Protein AF-A0A938WR32-F1 (afdb_monomer_lite)

Radius of gyration: 20.55 Å; chains: 1; bounding box: 62×41×44 Å

Secondary structure (DSSP, 8-state):
--------HHHHHHHHHHHHHHHHHHTTS-TTGGGGS----TTTGGGGS--TTTTT-EEEEE--BSSSS--SSBHHHHHHHHHHTT-SEEEE--SSS-SHHHHHHHHHHSTT--EEEEEE-SGGG-SS--HHHHHHHHHSTT--EEEEEPPSTTBHHHHHHTT-SSPPBPSB-TTSPBPHHHHHHHHHHHHTT-EEE-TT--HHHHHHHHHHHHHHSSS--B---SS--HHHHHHHHHHHH--

Foldseek 3Di:
DDPPPDQDPVNLQLVLLVVQVVVVVVVPDDPVVVVVDPPPPCVVVVVLQEPVVLAAAEAAEDEAPPAPDDGSHHPLSVQVSSVRNHYPAYEYDYQQDWPQVVQVVSCVVPPPHRYAYEEEQFPNQHQERALVVLLCSCVDPPSRHQEYEYHACQEQVNCVVVVHPDGGYYQADPVLAGDPSNVSSLVSCLVSVHAYEDHPDDLSNVLNSVVSCVVRHPDHYDYDDDDDPPVVSVVVNCVVVVD

pLDDT: mean 78.06, std 24.38, range [31.97, 98.56]

Sequence (243 aa):
MTDNGKINRRSFIKTSSIVGGAFFMKSILPGQAMEMLPKIDNAENDKLTGDAILKGVCDIHLHCSPDSRERCIDEYHFMQDAVHAGYRAVMFKSNDFSCHDRAYIIRQALSGAECYGSFCMNRVHGDRVNPFAARKAVETSGGLCRCIWLPTLDASYQYKYEGRKERGIPVLDDNGNVLPEVVKVMEICAEANIILATGHSSPDESITLIRKANVSCGKCIAKCPQKLDIPNLLAKVKETMGR

InterPro domains:
  IPR006311 Twin-arginine translocation pathway, signal sequence [PS51318] (1-33)
  IPR032466 Metal-dependent hydrolase [SSF51556] (55-221)
  IPR046249 Protein of unknown function DUF6282 [PF19799] (56-214)

Organism: NCBI:txid1841864

Structure (mmCIF, N/CA/C/O backbone):
data_AF-A0A938WR32-F1
#
_entry.id   AF-A0A938WR32-F1
#
loop_
_atom_site.group_PDB
_atom_site.id
_atom_site.type_symbol
_atom_site.label_atom_id
_atom_site.label_alt_id
_atom_site.label_comp_id
_atom_site.label_asym_id
_atom_site.label_entity_id
_atom_site.label_seq_id
_atom_site.pdbx_PDB_ins_code
_atom_site.Cartn_x
_atom_site.Cartn_y
_atom_site.Cartn_z
_atom_site.occupancy
_atom_site.B_iso_or_equiv
_atom_site.auth_seq_id
_atom_site.auth_comp_id
_atom_site.auth_asym_id
_atom_site.auth_atom_id
_atom_site.pdbx_PDB_model_num
ATOM 1 N N . MET A 1 1 ? 30.818 -25.889 11.579 1.00 32.03 1 MET A N 1
ATOM 2 C CA . MET A 1 1 ? 29.916 -26.655 10.692 1.00 32.03 1 MET A CA 1
ATOM 3 C C . MET A 1 1 ? 29.225 -25.664 9.778 1.00 32.03 1 MET A C 1
ATOM 5 O O . MET A 1 1 ? 28.786 -24.625 10.244 1.00 32.03 1 MET A O 1
ATOM 9 N N . THR A 1 2 ? 29.298 -25.949 8.487 1.00 31.97 2 THR A N 1
ATOM 10 C CA . THR A 1 2 ? 29.085 -25.087 7.319 1.00 31.97 2 THR A CA 1
ATOM 11 C C . THR A 1 2 ? 27.711 -24.413 7.263 1.00 31.97 2 THR A C 1
ATOM 13 O O . THR A 1 2 ? 26.696 -25.093 7.124 1.00 31.97 2 THR A O 1
ATOM 16 N N . ASP A 1 3 ? 27.700 -23.078 7.300 1.00 38.22 3 ASP A N 1
ATOM 17 C CA . ASP A 1 3 ? 26.590 -22.264 6.802 1.00 38.22 3 ASP A CA 1
ATOM 18 C C . ASP A 1 3 ? 26.602 -22.377 5.270 1.00 38.22 3 ASP A C 1
ATOM 20 O O . ASP A 1 3 ? 27.463 -21.818 4.589 1.00 38.22 3 ASP A O 1
ATOM 24 N N . ASN A 1 4 ? 25.737 -23.233 4.725 1.00 36.78 4 ASN A N 1
ATOM 25 C CA . ASN A 1 4 ? 25.585 -23.385 3.282 1.00 36.78 4 ASN A CA 1
ATOM 26 C C . ASN A 1 4 ? 25.050 -22.063 2.736 1.00 36.78 4 ASN A C 1
ATOM 28 O O . ASN A 1 4 ? 23.859 -21.808 2.902 1.00 36.78 4 ASN A O 1
ATOM 32 N N . GLY A 1 5 ? 25.920 -21.273 2.094 1.00 45.09 5 GLY A N 1
ATOM 33 C CA . GLY A 1 5 ? 25.689 -19.941 1.519 1.00 45.09 5 GLY A CA 1
ATOM 34 C C . GLY A 1 5 ? 24.538 -19.835 0.512 1.00 45.09 5 GLY A C 1
ATOM 35 O O . GLY A 1 5 ? 24.736 -19.477 -0.644 1.00 45.09 5 GLY A O 1
ATOM 36 N N . LYS A 1 6 ? 23.320 -20.126 0.962 1.00 42.38 6 LYS A N 1
ATOM 37 C CA . LYS A 1 6 ? 22.059 -19.872 0.282 1.00 42.38 6 LYS A CA 1
ATOM 38 C C . LYS A 1 6 ? 21.635 -18.460 0.649 1.00 42.38 6 LYS A C 1
ATOM 40 O O . LYS A 1 6 ? 21.178 -18.203 1.765 1.00 42.38 6 LYS A O 1
ATOM 45 N N . ILE A 1 7 ? 21.805 -17.544 -0.295 1.00 53.03 7 ILE A N 1
ATOM 46 C CA . ILE A 1 7 ? 21.293 -16.183 -0.185 1.00 53.03 7 ILE A CA 1
ATOM 47 C C . ILE A 1 7 ? 19.759 -16.288 -0.070 1.00 53.03 7 ILE A C 1
ATOM 49 O O . ILE A 1 7 ? 19.088 -16.899 -0.891 1.00 53.03 7 ILE A O 1
ATOM 53 N N . ASN A 1 8 ? 19.190 -15.751 1.008 1.00 54.66 8 ASN A N 1
ATOM 54 C CA . ASN A 1 8 ? 17.747 -15.596 1.196 1.00 54.66 8 ASN A CA 1
ATOM 55 C C . ASN A 1 8 ? 17.312 -14.150 0.871 1.00 54.66 8 ASN A C 1
ATOM 57 O O . ASN A 1 8 ? 18.140 -13.245 0.766 1.00 54.66 8 ASN A O 1
ATOM 61 N N . ARG A 1 9 ? 16.002 -13.886 0.748 1.00 59.69 9 ARG A N 1
ATOM 62 C CA . ARG A 1 9 ? 15.456 -12.543 0.436 1.00 59.69 9 ARG A CA 1
ATOM 63 C C . ARG A 1 9 ? 16.055 -11.416 1.291 1.00 59.69 9 ARG A C 1
ATOM 65 O O . ARG A 1 9 ? 16.289 -10.321 0.792 1.00 59.69 9 ARG A O 1
ATOM 72 N N . ARG A 1 10 ? 16.303 -11.662 2.585 1.00 58.09 10 ARG A N 1
ATOM 73 C CA . ARG A 1 10 ? 16.891 -10.649 3.478 1.00 58.09 10 ARG A CA 1
ATOM 74 C C . ARG A 1 10 ? 18.354 -10.380 3.153 1.00 58.09 10 ARG A C 1
ATOM 76 O O . ARG A 1 10 ? 18.763 -9.230 3.256 1.00 58.09 10 ARG A O 1
ATOM 83 N N . SER A 1 11 ? 19.132 -11.398 2.787 1.00 58.59 11 SER A N 1
ATOM 84 C CA . SER A 1 11 ? 20.498 -11.175 2.309 1.00 58.59 11 SER A CA 1
ATOM 85 C C . SER A 1 11 ? 20.514 -10.490 0.947 1.00 58.59 11 SER A C 1
ATOM 87 O O . SER A 1 11 ? 21.313 -9.586 0.796 1.00 58.59 11 SER A O 1
ATOM 89 N N . PHE A 1 12 ? 19.592 -10.797 0.022 1.00 66.06 12 PHE A N 1
ATOM 90 C CA . PHE A 1 12 ? 19.488 -10.058 -1.247 1.00 66.06 12 PHE A CA 1
ATOM 91 C C . PHE A 1 12 ? 19.256 -8.561 -1.009 1.00 66.06 12 PHE A C 1
ATOM 93 O O . PHE A 1 12 ? 20.047 -7.747 -1.459 1.00 66.06 12 PHE A O 1
ATOM 100 N N . ILE A 1 13 ? 18.257 -8.200 -0.192 1.00 60.56 13 ILE A N 1
ATOM 101 C CA . ILE A 1 13 ? 17.980 -6.794 0.158 1.00 60.56 13 ILE A CA 1
ATOM 102 C C . ILE A 1 13 ? 19.214 -6.113 0.776 1.00 60.56 13 ILE A C 1
ATOM 104 O O . ILE A 1 13 ? 19.519 -4.972 0.437 1.00 60.56 13 ILE A O 1
ATOM 108 N N . LYS A 1 14 ? 19.934 -6.810 1.667 1.00 57.28 14 LYS A N 1
ATOM 109 C CA . LYS A 1 14 ? 21.163 -6.292 2.288 1.00 57.28 14 LYS A CA 1
ATOM 110 C C . LYS A 1 14 ? 22.320 -6.150 1.292 1.00 57.28 14 LYS A C 1
ATOM 112 O O . LYS A 1 14 ? 23.082 -5.194 1.376 1.00 57.28 14 LYS A O 1
ATOM 117 N N . THR A 1 15 ? 22.466 -7.076 0.355 1.00 58.59 15 THR A N 1
ATOM 118 C CA . THR A 1 15 ? 23.531 -7.030 -0.651 1.00 58.59 15 THR A CA 1
ATOM 119 C C . THR A 1 15 ? 23.246 -5.951 -1.692 1.00 58.59 15 THR A C 1
ATOM 121 O O . THR A 1 15 ? 24.113 -5.118 -1.940 1.00 58.59 15 THR A O 1
ATOM 124 N N . SER A 1 16 ? 22.014 -5.872 -2.200 1.00 54.56 16 SER A N 1
ATOM 125 C CA . SER A 1 16 ? 21.554 -4.775 -3.058 1.00 54.56 16 SER A CA 1
ATOM 126 C C . SER A 1 16 ? 21.781 -3.411 -2.401 1.00 54.56 16 SER A C 1
ATOM 128 O O . SER A 1 16 ? 22.268 -2.489 -3.049 1.00 54.56 16 SER A O 1
ATOM 130 N N . SER A 1 17 ? 21.529 -3.276 -1.089 1.00 54.53 17 SER A N 1
ATOM 131 C CA . SER A 1 17 ? 21.823 -2.022 -0.379 1.00 54.53 17 SER A CA 1
ATOM 132 C C . SER A 1 17 ? 23.305 -1.641 -0.353 1.00 54.53 17 SER A C 1
ATOM 134 O O . SER A 1 17 ? 23.627 -0.456 -0.399 1.00 54.53 17 SER A O 1
ATOM 136 N N . ILE A 1 18 ? 24.216 -2.619 -0.313 1.00 53.81 18 ILE A N 1
ATOM 137 C CA . ILE A 1 18 ? 25.663 -2.363 -0.362 1.00 53.81 18 ILE A CA 1
ATOM 138 C C . ILE A 1 18 ? 26.065 -1.887 -1.762 1.00 53.81 18 ILE A C 1
ATOM 140 O O . ILE A 1 18 ? 26.806 -0.912 -1.885 1.00 53.81 18 ILE A O 1
ATOM 144 N N . VAL A 1 19 ? 25.539 -2.528 -2.811 1.00 44.56 19 VAL A N 1
ATOM 145 C CA . VAL A 1 19 ? 25.816 -2.154 -4.208 1.00 44.56 19 VAL A CA 1
ATOM 146 C C . VAL A 1 19 ? 25.272 -0.755 -4.519 1.00 44.56 19 VAL A C 1
ATOM 148 O O . VAL A 1 19 ? 26.018 0.090 -5.018 1.00 44.56 19 VAL A O 1
ATOM 151 N N . GLY A 1 20 ? 24.019 -0.468 -4.148 1.00 40.91 20 GLY A N 1
ATOM 152 C CA . GLY A 1 20 ? 23.409 0.856 -4.316 1.00 40.91 20 GLY A CA 1
ATOM 153 C C . GLY A 1 20 ? 24.136 1.953 -3.527 1.00 40.91 20 GLY A C 1
ATOM 154 O O . GLY A 1 20 ? 24.426 3.022 -4.068 1.00 40.91 20 GLY A O 1
ATOM 155 N N . GLY A 1 21 ? 24.527 1.674 -2.277 1.00 40.19 21 GLY A N 1
ATOM 156 C CA . GLY A 1 21 ? 25.295 2.607 -1.444 1.00 40.19 21 GLY A CA 1
ATOM 157 C C . GLY A 1 21 ? 26.701 2.905 -1.985 1.00 40.19 21 GLY A C 1
ATOM 158 O O . GLY A 1 21 ? 27.149 4.054 -1.957 1.00 40.19 21 GLY A O 1
ATOM 159 N N . ALA A 1 22 ? 27.386 1.900 -2.540 1.00 40.53 22 ALA A N 1
ATOM 160 C CA . ALA A 1 22 ? 28.692 2.077 -3.178 1.00 40.53 22 ALA A CA 1
ATOM 161 C C . ALA A 1 22 ? 28.603 2.910 -4.471 1.00 40.53 22 ALA A C 1
ATOM 163 O O . ALA A 1 22 ? 29.511 3.692 -4.768 1.00 40.53 22 ALA A O 1
ATOM 164 N N . PHE A 1 23 ? 27.501 2.791 -5.220 1.00 39.84 23 PHE A N 1
ATOM 165 C CA . PHE A 1 23 ? 27.251 3.615 -6.404 1.00 39.84 23 PHE A CA 1
ATOM 166 C C . PHE A 1 23 ? 26.947 5.076 -6.037 1.00 39.84 23 PHE A C 1
ATOM 168 O O . PHE A 1 23 ? 27.472 5.984 -6.680 1.00 39.84 23 PHE A O 1
ATOM 175 N N . PHE A 1 24 ? 26.199 5.317 -4.955 1.00 39.00 24 PHE A N 1
ATOM 176 C CA . PHE A 1 24 ? 25.894 6.666 -4.463 1.00 39.00 24 PHE A CA 1
ATOM 177 C C . PHE A 1 24 ? 27.148 7.438 -4.013 1.00 39.00 24 PHE A C 1
ATOM 179 O O . PHE A 1 24 ? 27.275 8.636 -4.281 1.00 39.00 24 PHE A O 1
ATOM 186 N N . MET A 1 25 ? 28.126 6.754 -3.400 1.00 36.06 25 MET A N 1
ATOM 187 C CA . MET A 1 25 ? 29.413 7.374 -3.053 1.00 36.06 25 MET A CA 1
ATOM 188 C C . MET A 1 25 ? 30.231 7.803 -4.283 1.00 36.06 25 MET A C 1
ATOM 190 O O . MET A 1 25 ? 30.940 8.806 -4.209 1.00 36.06 25 MET A O 1
ATOM 194 N N . LYS A 1 26 ? 30.109 7.119 -5.433 1.00 33.50 26 LYS A N 1
ATOM 195 C CA . LYS A 1 26 ? 30.813 7.517 -6.669 1.00 33.50 26 LYS A CA 1
ATOM 196 C C . LYS A 1 26 ? 30.344 8.862 -7.223 1.00 33.50 26 LYS A C 1
ATOM 198 O O . LYS A 1 26 ? 31.150 9.573 -7.810 1.00 33.50 26 LYS A O 1
ATOM 203 N N . SER A 1 27 ? 29.073 9.219 -7.047 1.00 40.12 27 SER A N 1
ATOM 204 C CA . SER A 1 27 ? 28.501 10.461 -7.591 1.00 40.12 27 SER A CA 1
ATOM 205 C C . SER A 1 27 ? 28.819 11.724 -6.781 1.00 40.12 27 SER A C 1
ATOM 207 O O . SER A 1 27 ? 28.559 12.822 -7.262 1.00 40.12 27 SER A O 1
ATOM 209 N N . ILE A 1 28 ? 29.365 11.588 -5.567 1.00 45.75 28 ILE A N 1
ATOM 210 C CA . ILE A 1 28 ? 29.583 12.710 -4.631 1.00 45.75 28 ILE A CA 1
ATOM 211 C C . ILE A 1 28 ? 31.080 13.023 -4.442 1.00 45.75 28 ILE A C 1
ATOM 213 O O . ILE A 1 28 ? 31.436 14.094 -3.952 1.00 45.75 28 ILE A O 1
ATOM 217 N N . LEU A 1 29 ? 31.979 12.124 -4.851 1.00 41.81 29 LEU A N 1
ATOM 218 C CA . LEU A 1 29 ? 33.415 12.269 -4.613 1.00 41.81 29 LEU A CA 1
ATOM 219 C C . LEU A 1 29 ? 34.141 12.978 -5.777 1.00 41.81 29 LEU A C 1
ATOM 221 O O . LEU A 1 29 ? 33.940 12.618 -6.938 1.00 41.81 29 LEU A O 1
ATOM 225 N N . PRO A 1 30 ? 35.031 13.952 -5.497 1.00 45.72 30 PRO A N 1
ATOM 226 C CA . PRO A 1 30 ? 35.894 14.551 -6.512 1.00 45.72 30 PRO A CA 1
ATOM 227 C C . PRO A 1 30 ? 36.872 13.511 -7.081 1.00 45.72 30 PRO A C 1
ATOM 229 O O . PRO A 1 30 ? 37.330 12.623 -6.364 1.00 45.72 30 PRO A O 1
ATOM 232 N N . GLY A 1 31 ? 37.221 13.638 -8.368 1.00 47.75 31 GLY A N 1
ATOM 233 C CA . GLY A 1 31 ? 37.892 12.590 -9.160 1.00 47.75 31 GLY A CA 1
ATOM 234 C C . GLY A 1 31 ? 39.199 12.017 -8.590 1.00 47.75 31 GLY A C 1
ATOM 235 O O . GLY A 1 31 ? 39.552 10.891 -8.915 1.00 47.75 31 GLY A O 1
ATOM 236 N N . GLN A 1 32 ? 39.887 12.729 -7.694 1.00 44.22 32 GLN A N 1
ATOM 237 C CA . GLN A 1 32 ? 41.105 12.246 -7.027 1.00 44.22 32 GLN A CA 1
ATOM 238 C C . GLN A 1 32 ? 40.834 11.307 -5.835 1.00 44.22 32 GLN A C 1
ATOM 240 O O . GLN A 1 32 ? 41.680 10.486 -5.500 1.00 44.22 32 GLN A O 1
ATOM 245 N N . ALA A 1 33 ? 39.648 11.357 -5.217 1.00 47.78 33 ALA A N 1
ATOM 246 C CA . ALA A 1 33 ? 39.249 10.407 -4.169 1.00 47.78 33 ALA A CA 1
ATOM 247 C C . ALA A 1 33 ? 38.795 9.046 -4.742 1.00 47.78 33 ALA A C 1
ATOM 249 O O . ALA A 1 33 ? 38.608 8.081 -4.003 1.00 47.78 33 ALA A O 1
ATOM 250 N N . MET A 1 34 ? 38.644 8.962 -6.068 1.00 41.53 34 MET A N 1
ATOM 251 C CA . MET A 1 34 ? 38.198 7.774 -6.796 1.00 41.53 34 MET A CA 1
ATOM 252 C C . MET A 1 34 ? 39.280 6.680 -6.866 1.00 41.53 34 MET A C 1
ATOM 254 O O . MET A 1 34 ? 38.945 5.500 -6.939 1.00 41.53 34 MET A O 1
ATOM 258 N N . GLU A 1 35 ? 40.564 7.053 -6.785 1.00 39.53 35 GLU A N 1
ATOM 259 C CA . GLU A 1 35 ? 41.710 6.123 -6.813 1.00 39.53 35 GLU A CA 1
ATOM 260 C C . GLU A 1 35 ? 42.005 5.453 -5.460 1.00 39.53 35 GLU A C 1
ATOM 262 O O . GLU A 1 35 ? 42.755 4.480 -5.410 1.00 39.53 35 GLU A O 1
ATOM 267 N N . MET A 1 36 ? 41.403 5.937 -4.367 1.00 40.69 36 MET A N 1
ATOM 268 C CA . MET A 1 36 ? 41.597 5.397 -3.011 1.00 40.69 36 MET A CA 1
ATOM 269 C C . MET A 1 36 ? 40.499 4.415 -2.577 1.00 40.69 36 MET A C 1
ATOM 271 O O . MET A 1 36 ? 40.548 3.880 -1.469 1.00 40.69 36 MET A O 1
ATOM 275 N N . LEU A 1 37 ? 39.503 4.164 -3.431 1.00 39.06 37 LEU A N 1
ATOM 276 C CA . LEU A 1 37 ? 38.506 3.124 -3.191 1.00 39.06 37 LEU A CA 1
ATOM 277 C C . LEU A 1 37 ? 39.136 1.747 -3.455 1.00 39.06 37 LEU A C 1
ATOM 279 O O . LEU A 1 37 ? 39.802 1.575 -4.480 1.00 39.06 37 LEU A O 1
ATOM 283 N N . PRO A 1 38 ? 38.927 0.749 -2.574 1.00 37.78 38 PRO A N 1
ATOM 284 C CA . PRO A 1 38 ? 39.376 -0.607 -2.849 1.00 37.78 38 PRO A CA 1
ATOM 285 C C . PRO A 1 38 ? 38.771 -1.049 -4.183 1.00 37.78 38 PRO A C 1
ATOM 287 O O . PRO A 1 38 ? 37.574 -0.868 -4.419 1.00 37.78 38 PRO A O 1
ATOM 290 N N . LYS A 1 39 ? 39.609 -1.587 -5.077 1.00 35.69 39 LYS A N 1
ATOM 291 C CA . LYS A 1 39 ? 39.144 -2.209 -6.318 1.00 35.69 39 LYS A CA 1
ATOM 292 C C . LYS A 1 39 ? 38.203 -3.340 -5.916 1.00 35.69 39 LYS A C 1
ATOM 294 O O . LYS A 1 39 ? 38.652 -4.374 -5.441 1.00 35.69 39 LYS A O 1
ATOM 299 N N . ILE A 1 40 ? 36.901 -3.102 -6.038 1.00 40.84 40 ILE A N 1
ATOM 300 C CA . ILE A 1 40 ? 35.903 -4.155 -5.901 1.00 40.84 40 ILE A CA 1
ATOM 301 C C . ILE A 1 40 ? 36.128 -5.060 -7.105 1.00 40.84 40 ILE A C 1
ATOM 303 O O . ILE A 1 40 ? 35.905 -4.654 -8.248 1.00 40.84 40 ILE A O 1
ATOM 307 N N . ASP A 1 41 ? 36.660 -6.247 -6.843 1.00 33.41 41 ASP A N 1
ATOM 308 C CA . ASP A 1 41 ? 36.899 -7.249 -7.862 1.00 33.41 41 ASP A CA 1
ATOM 309 C C . ASP A 1 41 ? 35.576 -7.562 -8.569 1.00 33.41 41 ASP A C 1
ATOM 311 O O . ASP A 1 41 ? 34.588 -7.967 -7.954 1.00 33.41 41 ASP A O 1
ATOM 315 N N . ASN A 1 42 ? 35.564 -7.412 -9.897 1.00 39.06 42 ASN A N 1
ATOM 316 C CA . ASN A 1 42 ? 34.415 -7.719 -10.758 1.00 39.06 42 ASN A CA 1
ATOM 317 C C . ASN A 1 42 ? 33.949 -9.191 -10.661 1.00 39.06 42 ASN A C 1
ATOM 319 O O . ASN A 1 42 ? 32.938 -9.549 -11.258 1.00 39.06 42 ASN A O 1
ATOM 323 N N . AL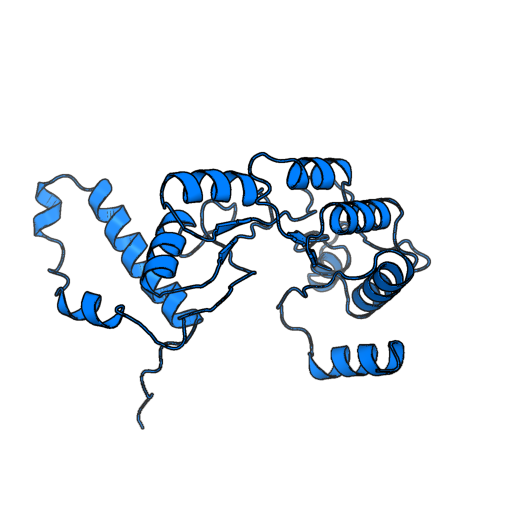A A 1 43 ? 34.653 -10.036 -9.902 1.00 37.31 43 ALA A N 1
ATOM 324 C CA . ALA A 1 43 ? 34.276 -11.411 -9.598 1.00 37.31 43 ALA A CA 1
ATOM 325 C C . ALA A 1 43 ? 33.088 -11.526 -8.618 1.00 37.31 43 ALA A C 1
ATOM 327 O O . ALA A 1 43 ? 32.391 -12.540 -8.641 1.00 37.31 43 ALA A O 1
ATOM 328 N N . GLU A 1 44 ? 32.803 -10.516 -7.780 1.00 41.00 44 GLU A N 1
ATOM 329 C CA . GLU A 1 44 ? 31.596 -10.530 -6.925 1.00 41.00 44 GLU A CA 1
ATOM 330 C C . GLU A 1 44 ? 30.325 -10.099 -7.668 1.00 41.00 44 GLU A C 1
ATOM 332 O O . GLU A 1 44 ? 29.231 -10.538 -7.310 1.00 41.00 44 GLU A O 1
ATOM 337 N N . ASN A 1 45 ? 30.462 -9.329 -8.753 1.00 38.12 45 ASN A N 1
ATOM 338 C CA . ASN A 1 45 ? 29.345 -8.980 -9.637 1.00 38.12 45 ASN A CA 1
ATOM 339 C C . ASN A 1 45 ? 28.766 -10.218 -10.344 1.00 38.12 45 ASN A C 1
ATOM 341 O O . ASN A 1 45 ? 27.568 -10.282 -10.612 1.00 38.12 45 ASN A O 1
ATOM 345 N N . ASP A 1 46 ? 29.598 -11.234 -10.582 1.00 37.97 46 ASP A N 1
ATOM 346 C CA . ASP A 1 46 ? 29.193 -12.464 -11.265 1.00 37.97 46 ASP A CA 1
ATOM 347 C C . ASP A 1 46 ? 28.339 -13.384 -10.370 1.00 37.97 46 ASP A C 1
ATOM 349 O O . ASP A 1 46 ? 27.548 -14.181 -10.867 1.00 37.97 46 ASP A O 1
ATOM 353 N N . LYS A 1 47 ? 28.391 -13.222 -9.036 1.00 42.53 47 LYS A N 1
ATOM 354 C CA . LYS A 1 47 ? 27.522 -13.966 -8.100 1.00 42.53 47 LYS A CA 1
ATOM 355 C C . LYS A 1 47 ? 26.093 -13.426 -8.001 1.00 42.53 47 LYS A C 1
ATOM 357 O O . LYS A 1 47 ? 25.243 -14.113 -7.437 1.00 42.53 47 LYS A O 1
ATOM 362 N N . LEU A 1 48 ? 25.813 -12.233 -8.531 1.00 44.62 48 LEU A N 1
ATOM 363 C CA . LEU A 1 48 ? 24.443 -11.719 -8.670 1.00 44.62 48 LEU A CA 1
ATOM 364 C C . LEU A 1 48 ? 23.776 -12.151 -9.983 1.00 44.62 48 LEU A C 1
ATOM 366 O O . LEU A 1 48 ? 22.580 -11.908 -10.166 1.00 44.62 48 LEU A O 1
ATOM 370 N N . THR A 1 49 ? 24.506 -12.816 -10.885 1.00 42.28 49 THR A N 1
ATOM 371 C CA . THR A 1 49 ? 23.933 -13.326 -12.131 1.00 42.28 49 THR A CA 1
ATOM 372 C C . THR A 1 49 ? 23.091 -14.576 -11.854 1.00 42.28 49 THR A C 1
ATOM 374 O O . THR A 1 49 ? 23.555 -15.710 -11.812 1.00 42.28 49 THR A O 1
ATOM 377 N N . GLY A 1 50 ? 21.795 -14.349 -11.636 1.00 51.25 50 GLY A N 1
ATOM 378 C CA . GLY A 1 50 ? 20.770 -15.385 -11.719 1.00 51.25 50 GLY A CA 1
ATOM 379 C C . GLY A 1 50 ? 20.682 -16.313 -10.512 1.00 51.25 50 GLY A C 1
ATOM 380 O O . GLY A 1 50 ? 20.829 -17.527 -10.651 1.00 51.25 50 GLY A O 1
ATOM 381 N N . ASP A 1 51 ? 20.324 -15.777 -9.343 1.00 56.41 51 ASP A N 1
ATOM 382 C CA . ASP A 1 51 ? 19.775 -16.636 -8.295 1.00 56.41 51 ASP A CA 1
ATOM 383 C C . ASP A 1 51 ? 18.423 -17.182 -8.786 1.00 56.41 51 ASP A C 1
ATOM 385 O O . ASP A 1 51 ? 17.411 -16.476 -8.816 1.00 56.41 51 ASP A O 1
ATOM 389 N N . ALA A 1 52 ? 18.412 -18.440 -9.240 1.00 69.38 52 ALA A N 1
ATOM 390 C CA . ALA A 1 52 ? 17.249 -19.086 -9.851 1.00 69.38 52 ALA A CA 1
ATOM 391 C C . ALA A 1 52 ? 15.992 -19.033 -8.961 1.00 69.38 52 ALA A C 1
ATOM 393 O O . ALA A 1 52 ? 14.878 -19.149 -9.468 1.00 69.38 52 ALA A O 1
ATOM 3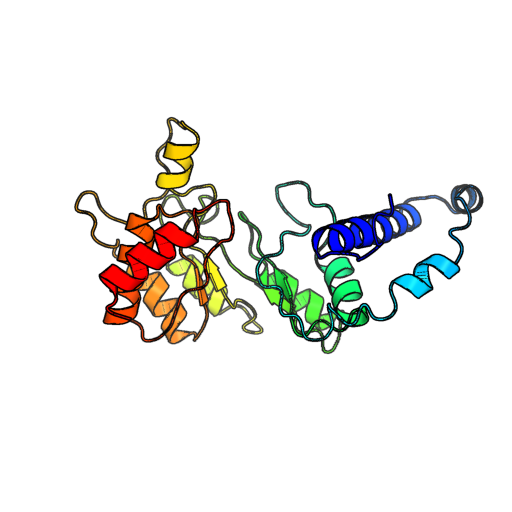94 N N . ILE A 1 53 ? 16.168 -18.827 -7.650 1.00 79.88 53 ILE A N 1
ATOM 395 C CA . ILE A 1 53 ? 15.092 -18.664 -6.667 1.00 79.88 53 ILE A CA 1
ATOM 396 C C . ILE A 1 53 ? 14.301 -17.363 -6.880 1.00 79.88 53 ILE A C 1
ATOM 398 O O . ILE A 1 53 ? 13.104 -17.326 -6.596 1.00 79.88 53 ILE A O 1
ATOM 402 N N . LEU A 1 54 ? 14.945 -16.295 -7.357 1.00 82.38 54 LEU A N 1
ATOM 403 C CA . LEU A 1 54 ? 14.323 -14.977 -7.532 1.00 82.38 54 LEU A CA 1
ATOM 404 C C . LEU A 1 54 ? 13.605 -14.839 -8.879 1.00 82.38 54 LEU A C 1
ATOM 406 O O . LEU A 1 54 ? 12.703 -14.007 -9.029 1.00 82.38 54 LEU A O 1
ATOM 410 N N . LYS A 1 55 ? 13.952 -15.697 -9.844 1.00 89.56 55 LYS A N 1
ATOM 411 C CA . LYS A 1 55 ? 13.327 -15.708 -11.161 1.00 89.56 55 LYS A CA 1
ATOM 412 C C . LYS A 1 55 ? 11.827 -15.981 -11.042 1.00 89.56 55 LYS A C 1
ATOM 414 O O . LYS A 1 55 ? 11.401 -17.004 -10.514 1.00 89.56 55 LYS A O 1
ATOM 419 N N . GLY A 1 56 ? 11.014 -15.078 -11.579 1.00 87.06 56 GLY A N 1
ATOM 420 C CA . GLY A 1 56 ? 9.558 -15.207 -11.581 1.00 87.06 56 GLY A CA 1
ATOM 421 C C . GLY A 1 56 ? 8.858 -14.737 -10.298 1.00 87.06 56 GLY A C 1
ATOM 422 O O . GLY A 1 56 ? 7.629 -14.790 -10.236 1.00 87.06 56 GLY A O 1
ATOM 423 N N . VAL A 1 57 ? 9.593 -14.253 -9.290 1.00 91.31 57 VAL A N 1
ATOM 424 C CA . VAL A 1 57 ? 9.011 -13.789 -8.020 1.00 91.31 57 VAL A CA 1
ATOM 425 C C . VAL A 1 57 ? 8.230 -12.487 -8.209 1.00 91.31 57 VAL A C 1
ATOM 427 O O . VAL A 1 57 ? 8.666 -11.573 -8.908 1.00 91.31 57 VAL A O 1
ATOM 430 N N . CYS A 1 58 ? 7.074 -12.395 -7.547 1.00 89.44 58 CYS A N 1
ATOM 431 C CA . CYS A 1 58 ? 6.361 -11.140 -7.327 1.00 89.44 58 CYS A CA 1
ATOM 432 C C . CYS A 1 58 ? 6.523 -10.726 -5.860 1.00 89.44 58 CYS A C 1
ATOM 434 O O . CYS A 1 58 ? 5.992 -11.404 -4.978 1.00 89.44 58 CYS A O 1
ATOM 436 N N . ASP A 1 59 ? 7.223 -9.624 -5.587 1.00 89.50 59 ASP A N 1
ATOM 437 C CA . ASP A 1 59 ? 7.333 -9.080 -4.229 1.00 89.50 59 ASP A CA 1
ATOM 438 C C . ASP A 1 59 ? 6.408 -7.877 -4.068 1.00 89.50 59 ASP A C 1
ATOM 440 O O . ASP A 1 59 ? 6.563 -6.856 -4.732 1.00 89.50 59 ASP A O 1
ATOM 444 N N . ILE A 1 60 ? 5.412 -8.033 -3.200 1.00 90.19 60 ILE A N 1
ATOM 445 C CA . ILE A 1 60 ? 4.285 -7.108 -3.084 1.00 90.19 60 ILE A CA 1
ATOM 446 C C . ILE A 1 60 ? 4.343 -6.224 -1.831 1.00 90.19 60 ILE A C 1
ATOM 448 O O . ILE A 1 60 ? 3.404 -5.477 -1.553 1.00 90.19 60 ILE A O 1
ATOM 452 N N . HIS A 1 61 ? 5.403 -6.338 -1.026 1.00 89.88 61 HIS A N 1
ATOM 453 C CA . HIS A 1 61 ? 5.527 -5.595 0.230 1.00 89.88 61 HIS A CA 1
ATOM 454 C C . HIS A 1 61 ? 6.983 -5.223 0.497 1.00 89.88 61 HIS A C 1
ATOM 456 O O . HIS A 1 61 ? 7.662 -5.796 1.360 1.00 89.88 61 HIS A O 1
ATOM 462 N N . LEU A 1 62 ? 7.442 -4.204 -0.223 1.00 91.94 62 LEU A N 1
ATOM 463 C CA . LEU A 1 62 ? 8.785 -3.649 -0.099 1.00 91.94 62 LEU A CA 1
ATOM 464 C C . LEU A 1 62 ? 8.737 -2.196 0.349 1.00 91.94 62 LEU A C 1
ATOM 466 O O . LEU A 1 62 ? 7.901 -1.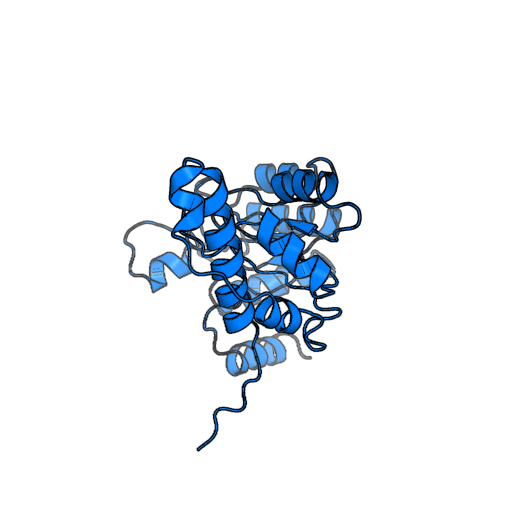427 -0.109 1.00 91.94 62 LEU A O 1
ATOM 470 N N . HIS A 1 63 ? 9.641 -1.842 1.258 1.00 95.69 63 HIS A N 1
ATOM 471 C CA . HIS A 1 63 ? 9.833 -0.472 1.721 1.00 95.69 63 HIS A CA 1
ATOM 472 C C . HIS A 1 63 ? 11.227 -0.030 1.292 1.00 95.69 63 HIS A C 1
ATOM 474 O O . HIS A 1 63 ? 12.211 -0.575 1.796 1.00 95.69 63 HIS A O 1
ATOM 480 N N . CYS A 1 64 ? 11.297 0.940 0.389 1.00 96.38 64 CYS A N 1
ATOM 481 C CA . CYS A 1 64 ? 12.530 1.468 -0.189 1.00 96.38 64 CYS A CA 1
ATOM 482 C C . CYS A 1 64 ? 12.481 3.002 -0.175 1.00 96.38 64 CYS A C 1
ATOM 484 O O . CYS A 1 64 ? 11.405 3.583 -0.047 1.00 96.38 64 CYS A O 1
ATOM 486 N N . SER A 1 65 ? 13.643 3.650 -0.242 1.00 96.31 65 SER A N 1
ATOM 487 C CA . SER A 1 65 ? 13.731 5.112 -0.326 1.00 96.31 65 SER A CA 1
ATOM 488 C C . SER A 1 65 ? 13.197 5.616 -1.680 1.00 96.31 65 SER A C 1
ATOM 490 O O . SER A 1 65 ? 13.348 4.915 -2.680 1.00 96.31 65 SER A O 1
ATOM 492 N N . PRO A 1 66 ? 12.629 6.830 -1.769 1.00 95.38 66 PRO A N 1
ATOM 493 C CA . PRO A 1 66 ? 12.450 7.810 -0.698 1.00 95.38 66 PRO A CA 1
ATOM 494 C C . PRO A 1 66 ? 11.332 7.424 0.280 1.00 95.38 66 PRO A C 1
ATOM 496 O O . PRO A 1 66 ? 10.273 6.942 -0.116 1.00 95.38 66 PRO A O 1
ATOM 499 N N . ASP A 1 67 ? 11.565 7.664 1.571 1.00 95.19 67 ASP A N 1
ATOM 500 C CA . ASP A 1 67 ? 10.599 7.402 2.638 1.00 95.19 67 ASP A CA 1
ATOM 501 C C . ASP A 1 67 ? 10.899 8.291 3.860 1.00 95.19 67 ASP A C 1
ATOM 503 O O . ASP A 1 67 ? 11.998 8.830 3.989 1.00 95.19 67 ASP A O 1
ATOM 507 N N . SER A 1 68 ? 9.941 8.432 4.777 1.00 94.75 68 SER A N 1
ATOM 508 C CA . SER A 1 68 ? 10.123 9.169 6.044 1.00 94.75 68 SER A CA 1
ATOM 509 C C . SER A 1 68 ? 11.014 8.426 7.046 1.00 94.75 68 SER A C 1
ATOM 511 O O . SER A 1 68 ? 11.466 8.989 8.044 1.00 94.75 68 SER A O 1
ATOM 513 N N . ARG A 1 69 ? 11.246 7.135 6.797 1.00 91.44 69 ARG A N 1
ATOM 514 C CA . ARG A 1 69 ? 12.080 6.249 7.606 1.00 91.44 69 ARG A CA 1
ATOM 515 C C . ARG A 1 69 ? 13.262 5.804 6.770 1.00 91.44 69 ARG A C 1
ATOM 517 O O . ARG A 1 69 ? 13.093 5.478 5.602 1.00 91.44 69 ARG A O 1
ATOM 524 N N . GLU A 1 70 ? 14.428 5.712 7.391 1.00 93.44 70 GLU A N 1
ATOM 525 C CA . GLU A 1 70 ? 15.632 5.222 6.726 1.00 93.44 70 GLU A CA 1
ATOM 526 C C . GLU A 1 70 ? 15.408 3.822 6.128 1.00 93.44 70 GLU A C 1
ATOM 528 O O . GLU A 1 70 ? 14.903 2.909 6.797 1.00 93.44 70 GLU A O 1
ATOM 533 N N . ARG A 1 71 ? 15.762 3.663 4.847 1.00 95.12 71 ARG A N 1
ATOM 534 C CA . ARG A 1 71 ? 15.699 2.399 4.105 1.00 95.12 71 ARG A CA 1
ATOM 535 C C . ARG A 1 71 ? 17.085 2.040 3.605 1.00 95.12 71 ARG A C 1
ATOM 537 O O . ARG A 1 71 ? 17.905 2.905 3.335 1.00 95.12 71 ARG A O 1
ATOM 544 N N . CYS A 1 72 ? 17.324 0.744 3.456 1.00 91.38 72 CYS A N 1
ATOM 545 C CA . CYS A 1 72 ? 18.618 0.242 3.017 1.00 91.38 72 CYS A CA 1
ATOM 546 C C . CYS A 1 72 ? 18.890 0.507 1.526 1.00 91.38 72 CYS A C 1
ATOM 548 O O . CYS A 1 72 ? 20.042 0.562 1.127 1.00 91.38 72 CYS A O 1
ATOM 550 N N . ILE A 1 73 ? 17.856 0.663 0.697 1.00 94.94 73 ILE A N 1
ATOM 551 C CA . ILE A 1 73 ? 17.984 0.878 -0.749 1.00 94.94 73 ILE A CA 1
ATOM 552 C C . ILE A 1 73 ? 16.825 1.735 -1.258 1.00 94.94 73 ILE A C 1
ATOM 554 O O . ILE A 1 73 ? 15.735 1.701 -0.675 1.00 94.94 73 ILE A O 1
ATOM 558 N N . ASP A 1 74 ? 17.047 2.499 -2.326 1.00 97.00 74 ASP A N 1
ATOM 559 C CA . ASP A 1 74 ? 15.986 3.211 -3.033 1.00 97.00 74 ASP A CA 1
ATOM 560 C C . ASP A 1 74 ? 15.250 2.341 -4.062 1.00 97.00 74 ASP A C 1
ATOM 562 O O . ASP A 1 74 ? 15.722 1.296 -4.510 1.00 97.00 74 ASP A O 1
ATOM 566 N N . GLU A 1 75 ? 14.042 2.779 -4.407 1.00 97.56 75 GLU A N 1
ATOM 567 C CA . GLU A 1 75 ? 13.130 2.069 -5.302 1.00 97.56 75 GLU A CA 1
ATOM 568 C C . GLU A 1 75 ? 13.718 1.866 -6.709 1.00 97.56 75 GLU A C 1
ATOM 570 O O . GLU A 1 75 ? 13.473 0.826 -7.323 1.00 97.56 75 GLU A O 1
ATOM 575 N N . TYR A 1 76 ? 14.514 2.814 -7.220 1.00 97.88 76 TYR A N 1
ATOM 576 C CA . TYR A 1 76 ? 15.081 2.726 -8.566 1.00 97.88 76 TYR A CA 1
ATOM 577 C C . TYR A 1 76 ? 16.175 1.659 -8.641 1.00 97.88 76 TYR A C 1
ATOM 579 O O . TYR A 1 76 ? 16.065 0.738 -9.454 1.00 97.88 76 TYR A O 1
ATOM 587 N N . HIS A 1 77 ? 17.178 1.722 -7.760 1.00 96.25 77 HIS A N 1
ATOM 588 C CA . HIS A 1 77 ? 18.254 0.726 -7.744 1.00 96.25 77 HIS A CA 1
ATOM 589 C C . HIS A 1 77 ? 17.730 -0.667 -7.381 1.00 96.25 77 HIS A C 1
ATOM 591 O O . HIS A 1 77 ? 18.130 -1.651 -8.000 1.00 96.25 77 HIS A O 1
ATOM 597 N N . PHE A 1 78 ? 16.761 -0.767 -6.460 1.00 97.00 78 PHE A N 1
ATOM 598 C CA . PHE A 1 78 ? 16.120 -2.054 -6.186 1.00 97.00 78 PHE A CA 1
ATOM 599 C C . PHE A 1 78 ? 15.438 -2.624 -7.434 1.00 97.00 78 PHE A C 1
ATOM 601 O O . PHE A 1 78 ? 15.535 -3.822 -7.695 1.00 97.00 78 PHE A O 1
ATOM 608 N N . MET A 1 79 ? 14.751 -1.788 -8.219 1.00 97.44 79 MET A N 1
ATOM 609 C CA . MET A 1 79 ? 14.099 -2.255 -9.441 1.00 97.44 79 MET A CA 1
ATOM 610 C C . MET A 1 79 ? 15.118 -2.690 -10.503 1.00 97.44 79 MET A C 1
ATOM 612 O O . MET A 1 79 ? 14.877 -3.692 -11.173 1.00 97.44 79 MET A O 1
ATOM 616 N N . GLN A 1 80 ? 16.258 -2.002 -10.639 1.00 96.25 80 GLN A N 1
ATOM 617 C CA . GLN A 1 80 ? 17.344 -2.440 -11.529 1.00 96.25 80 GLN A CA 1
ATOM 618 C C . GLN A 1 80 ? 17.839 -3.842 -11.151 1.00 96.25 80 GLN A C 1
ATOM 620 O O . GLN A 1 80 ? 17.864 -4.738 -11.998 1.00 96.25 80 GLN A O 1
ATOM 625 N N . ASP A 1 81 ? 18.140 -4.056 -9.869 1.00 93.94 81 ASP A N 1
ATOM 626 C CA . ASP A 1 81 ? 18.569 -5.358 -9.353 1.00 93.94 81 ASP A CA 1
ATOM 627 C C . ASP A 1 81 ? 17.489 -6.428 -9.549 1.00 93.94 81 ASP A C 1
ATOM 629 O O . ASP A 1 81 ? 17.786 -7.556 -9.941 1.00 93.94 81 ASP A O 1
ATOM 633 N N . ALA A 1 82 ? 16.220 -6.082 -9.322 1.00 94.00 82 ALA A N 1
ATOM 634 C CA . ALA A 1 82 ? 15.098 -6.996 -9.499 1.00 94.00 82 ALA A CA 1
ATOM 635 C C . ALA A 1 82 ? 14.919 -7.419 -10.968 1.00 94.00 82 ALA A C 1
ATOM 637 O O . ALA A 1 82 ? 14.685 -8.601 -11.231 1.00 94.00 82 ALA A O 1
ATOM 638 N N . VAL A 1 83 ? 15.067 -6.494 -11.928 1.00 93.75 83 VAL A N 1
ATOM 639 C CA . VAL A 1 83 ? 15.050 -6.820 -13.367 1.00 93.75 83 VAL A CA 1
ATOM 640 C C . VAL A 1 83 ? 16.197 -7.770 -13.707 1.00 93.75 83 VAL A C 1
ATOM 642 O O . VAL A 1 83 ? 15.955 -8.810 -14.320 1.00 93.75 83 VAL A O 1
ATOM 645 N N . HIS A 1 84 ? 17.423 -7.465 -13.271 1.00 92.06 84 HIS A N 1
ATOM 646 C CA . HIS A 1 84 ? 18.589 -8.319 -13.523 1.00 92.06 84 HIS A CA 1
ATOM 647 C C . HIS A 1 84 ? 18.452 -9.711 -12.889 1.00 92.06 84 HIS A C 1
ATOM 649 O O . HIS A 1 84 ? 18.811 -10.713 -13.506 1.00 92.06 84 HIS A O 1
ATOM 655 N N . ALA A 1 85 ? 17.871 -9.791 -11.690 1.00 89.50 85 ALA A N 1
ATOM 656 C CA . ALA A 1 85 ? 17.595 -11.048 -10.997 1.00 89.50 85 ALA A CA 1
ATOM 657 C C . ALA A 1 85 ? 16.407 -11.834 -11.594 1.00 89.50 85 ALA A C 1
ATOM 659 O O . ALA A 1 85 ? 16.147 -12.968 -11.187 1.00 89.50 85 ALA A O 1
ATOM 660 N N . GLY A 1 86 ? 15.676 -11.262 -12.556 1.00 90.19 86 GLY A N 1
ATOM 661 C CA . GLY A 1 86 ? 14.560 -11.918 -13.234 1.00 90.19 86 GLY A CA 1
ATOM 662 C C . GLY A 1 86 ? 13.252 -11.935 -12.439 1.00 90.19 86 GLY A C 1
ATOM 663 O O . GLY A 1 86 ? 12.442 -12.848 -12.634 1.00 90.19 86 GLY A O 1
ATOM 664 N N . TYR A 1 87 ? 13.025 -10.960 -11.552 1.00 93.81 87 TYR A N 1
ATOM 665 C CA . TYR A 1 87 ? 11.731 -10.794 -10.882 1.00 93.81 87 TYR A CA 1
ATOM 666 C C . TYR A 1 87 ? 10.607 -10.656 -11.911 1.00 93.81 87 TYR A C 1
ATOM 668 O O . TYR A 1 87 ? 10.757 -10.018 -12.952 1.00 93.81 87 TYR A O 1
ATOM 676 N N . ARG A 1 88 ? 9.441 -11.218 -11.584 1.00 93.38 88 ARG A N 1
ATOM 677 C CA . ARG A 1 88 ? 8.232 -11.047 -12.393 1.00 93.38 88 ARG A CA 1
ATOM 678 C C . ARG A 1 88 ? 7.566 -9.704 -12.143 1.00 93.38 88 ARG A C 1
ATOM 680 O O . ARG A 1 88 ? 7.019 -9.144 -13.081 1.00 93.38 88 ARG A O 1
ATOM 687 N N . ALA A 1 89 ? 7.534 -9.243 -10.893 1.00 95.19 89 ALA A N 1
ATOM 688 C CA . ALA A 1 89 ? 6.987 -7.935 -10.542 1.00 95.19 89 ALA A CA 1
ATOM 689 C C . ALA A 1 89 ? 7.456 -7.468 -9.158 1.00 95.19 89 ALA A C 1
ATOM 691 O O . ALA A 1 89 ? 7.741 -8.282 -8.275 1.00 95.19 89 ALA A O 1
ATOM 692 N N . VAL A 1 90 ? 7.452 -6.155 -8.953 1.00 96.75 90 VAL A N 1
ATOM 693 C CA . VAL A 1 90 ? 7.747 -5.505 -7.671 1.00 96.75 90 VAL A CA 1
ATOM 694 C C . VAL A 1 90 ? 6.651 -4.490 -7.365 1.00 96.75 90 VAL A C 1
ATOM 696 O O . VAL A 1 90 ? 6.246 -3.733 -8.244 1.00 96.75 90 VAL A O 1
ATOM 699 N N . MET A 1 91 ? 6.169 -4.455 -6.121 1.00 97.50 91 MET A N 1
ATOM 700 C CA . MET A 1 91 ? 5.284 -3.402 -5.625 1.00 97.50 91 MET A CA 1
ATOM 701 C C . MET A 1 91 ? 5.853 -2.750 -4.368 1.00 97.50 91 MET A C 1
ATOM 703 O O . MET A 1 91 ? 6.064 -3.404 -3.340 1.00 97.50 91 MET A O 1
ATOM 707 N N . PHE A 1 92 ? 6.031 -1.434 -4.439 1.00 98.25 92 PHE A N 1
ATOM 708 C CA . PHE A 1 92 ? 6.516 -0.640 -3.319 1.00 98.25 92 PHE A CA 1
ATOM 709 C C . PHE A 1 92 ? 5.384 -0.169 -2.400 1.00 98.25 92 PHE A C 1
ATOM 711 O O . PHE A 1 92 ? 4.230 0.038 -2.804 1.00 98.25 92 PHE A O 1
ATOM 718 N N . LYS A 1 93 ? 5.733 -0.012 -1.125 1.00 96.69 93 LYS A N 1
ATOM 719 C CA . LYS A 1 93 ? 4.875 0.462 -0.046 1.00 96.69 93 LYS A CA 1
ATOM 720 C C . LYS A 1 93 ? 5.670 1.413 0.846 1.00 96.69 93 LYS A C 1
ATOM 722 O O . LYS A 1 93 ? 6.612 0.988 1.505 1.00 96.69 93 LYS A O 1
ATOM 727 N N . SER A 1 94 ? 5.199 2.646 0.973 1.00 96.81 94 SER A N 1
ATOM 728 C CA . SER A 1 94 ? 5.515 3.532 2.095 1.00 96.81 94 SER A CA 1
ATOM 729 C C . SER A 1 94 ? 4.330 3.538 3.061 1.00 96.81 94 SER A C 1
ATOM 731 O O . SER A 1 94 ? 3.203 3.207 2.686 1.00 96.81 94 SER A O 1
ATOM 733 N N . ASN A 1 95 ? 4.578 3.823 4.340 1.00 96.56 95 ASN A N 1
ATOM 734 C CA . ASN A 1 95 ? 3.484 4.067 5.284 1.00 96.56 95 ASN A CA 1
ATOM 735 C C . ASN A 1 95 ? 2.911 5.480 5.134 1.00 96.56 95 ASN A C 1
ATOM 737 O O . ASN A 1 95 ? 1.764 5.673 5.524 1.00 96.56 95 ASN A O 1
ATOM 741 N N . ASP A 1 96 ? 3.668 6.406 4.545 1.00 95.56 96 ASP A N 1
ATOM 742 C CA . ASP A 1 96 ? 3.362 7.835 4.608 1.00 95.56 96 ASP A CA 1
ATOM 743 C C . ASP A 1 96 ? 3.128 8.457 3.224 1.00 95.56 96 ASP A C 1
ATOM 745 O O . ASP A 1 96 ? 2.480 9.492 3.093 1.00 95.56 96 ASP A O 1
ATOM 749 N N . PHE A 1 97 ? 3.657 7.837 2.171 1.00 95.62 97 PHE A N 1
ATOM 750 C CA . PHE A 1 97 ? 3.632 8.421 0.836 1.00 95.62 97 PHE A CA 1
ATOM 751 C C . PHE A 1 97 ? 3.068 7.460 -0.206 1.00 95.62 97 PHE A C 1
ATOM 753 O O . PHE A 1 97 ? 3.096 6.234 -0.058 1.00 95.62 97 PHE A O 1
ATOM 760 N N . SER A 1 98 ? 2.575 8.035 -1.300 1.00 94.88 98 SER A N 1
ATOM 761 C CA . SER A 1 98 ? 2.279 7.312 -2.533 1.00 94.88 98 SER A CA 1
ATOM 762 C C . SER A 1 98 ? 3.538 6.621 -3.053 1.00 94.88 98 SER A C 1
ATOM 764 O O . SER A 1 98 ? 4.629 7.170 -2.966 1.00 94.88 98 SER A O 1
ATOM 766 N N . CYS A 1 99 ? 3.399 5.396 -3.564 1.00 97.69 99 CYS A N 1
ATOM 767 C CA . CYS A 1 99 ? 4.466 4.708 -4.307 1.00 97.69 99 CYS A CA 1
ATOM 768 C C . CYS A 1 99 ? 4.140 4.552 -5.799 1.00 97.69 99 CYS A C 1
ATOM 770 O O . CYS A 1 99 ? 5.001 4.213 -6.603 1.00 97.69 99 CYS A O 1
ATOM 772 N N . HIS A 1 100 ? 2.870 4.703 -6.173 1.00 97.25 100 HIS A N 1
ATOM 773 C CA . HIS A 1 100 ? 2.382 4.414 -7.523 1.00 97.25 100 HIS A CA 1
ATOM 774 C C . HIS A 1 100 ? 2.751 5.508 -8.532 1.00 97.25 100 HIS A C 1
ATOM 776 O O . HIS A 1 100 ? 2.953 5.218 -9.707 1.00 97.25 100 HIS A O 1
ATOM 782 N N . ASP A 1 101 ? 2.899 6.740 -8.058 1.00 96.25 101 ASP A N 1
ATOM 783 C CA . ASP A 1 101 ? 3.466 7.877 -8.780 1.00 96.25 101 ASP A CA 1
ATOM 784 C C . ASP A 1 101 ? 4.964 7.686 -9.070 1.00 96.25 101 ASP A C 1
ATOM 786 O O . ASP A 1 101 ? 5.404 7.887 -10.199 1.00 96.25 101 ASP A O 1
ATOM 790 N N . ARG A 1 102 ? 5.756 7.215 -8.102 1.00 96.56 102 ARG A N 1
ATOM 791 C CA . ARG A 1 102 ? 7.175 6.895 -8.328 1.00 96.56 102 ARG A CA 1
ATOM 792 C C . ARG A 1 102 ? 7.354 5.675 -9.221 1.00 96.56 102 ARG A C 1
ATOM 794 O O . ARG A 1 102 ? 8.201 5.700 -10.110 1.00 96.56 102 ARG A O 1
ATOM 801 N N . ALA A 1 103 ? 6.505 4.657 -9.071 1.00 97.62 103 ALA A N 1
ATOM 802 C CA . ALA A 1 103 ? 6.482 3.510 -9.978 1.00 97.62 103 ALA A CA 1
ATOM 803 C C . ALA A 1 103 ? 6.262 3.936 -11.442 1.00 97.62 103 ALA A C 1
ATOM 805 O O . ALA A 1 103 ? 6.860 3.341 -12.338 1.00 97.62 103 ALA A O 1
ATOM 806 N N . TYR A 1 104 ? 5.464 4.982 -11.693 1.00 97.25 104 TYR A N 1
ATOM 807 C CA . TYR A 1 104 ? 5.280 5.541 -13.037 1.00 97.25 104 TYR A CA 1
ATOM 808 C C . TYR A 1 104 ? 6.606 6.021 -13.628 1.00 97.25 104 TYR A C 1
ATOM 810 O O . TYR A 1 104 ? 6.970 5.615 -14.731 1.00 97.25 104 TYR A O 1
ATOM 818 N N . ILE A 1 105 ? 7.369 6.804 -12.862 1.00 97.12 105 ILE A N 1
ATOM 819 C CA . ILE A 1 105 ? 8.677 7.320 -13.284 1.00 97.12 105 ILE A CA 1
ATOM 820 C C . ILE A 1 105 ? 9.695 6.184 -13.460 1.00 97.12 105 ILE A C 1
ATOM 822 O O . ILE A 1 105 ? 10.422 6.151 -14.452 1.00 97.12 105 ILE A O 1
ATOM 826 N N . ILE A 1 106 ? 9.713 5.203 -12.553 1.00 97.69 106 ILE A N 1
ATOM 827 C CA . ILE A 1 106 ? 10.616 4.045 -12.647 1.00 97.69 106 ILE A CA 1
ATOM 828 C C . ILE A 1 106 ? 10.359 3.251 -13.931 1.00 97.69 106 ILE A C 1
ATOM 830 O O . ILE A 1 106 ? 11.314 2.871 -14.602 1.00 97.69 106 ILE A O 1
ATOM 834 N N . ARG A 1 107 ? 9.096 3.044 -14.328 1.00 97.06 107 ARG A N 1
ATOM 835 C CA . ARG A 1 107 ? 8.765 2.354 -15.591 1.00 97.06 107 ARG A CA 1
ATOM 836 C C . ARG A 1 107 ? 9.170 3.144 -16.835 1.00 97.06 107 ARG A C 1
ATOM 838 O O . ARG A 1 107 ? 9.423 2.530 -17.868 1.00 97.06 107 ARG A O 1
ATOM 845 N N . GLN A 1 108 ? 9.233 4.475 -16.758 1.00 95.88 108 GLN A N 1
ATOM 846 C CA . GLN A 1 108 ? 9.770 5.293 -17.850 1.00 95.88 108 GLN A CA 1
ATOM 847 C C . GLN A 1 108 ? 11.288 5.119 -17.980 1.00 95.88 108 GLN A C 1
ATOM 849 O O . GLN A 1 108 ? 11.795 5.023 -19.095 1.00 95.88 108 GLN A O 1
ATOM 854 N N . ALA A 1 109 ? 12.003 5.043 -16.855 1.00 96.75 109 ALA A N 1
ATOM 855 C CA . ALA A 1 109 ? 13.454 4.866 -16.842 1.00 96.75 109 ALA A CA 1
ATOM 856 C C . ALA A 1 109 ? 13.887 3.419 -17.154 1.00 96.75 109 ALA A C 1
ATOM 858 O O . ALA A 1 109 ? 14.891 3.202 -17.829 1.00 96.75 109 ALA A O 1
ATOM 859 N N . LEU A 1 110 ? 13.122 2.426 -16.693 1.00 95.50 110 LEU A N 1
ATOM 860 C CA . LEU A 1 110 ? 13.392 0.997 -16.855 1.00 95.50 110 LEU A CA 1
ATOM 861 C C . LEU A 1 110 ? 12.312 0.365 -17.737 1.00 95.50 110 LEU A C 1
ATOM 863 O O . LEU A 1 110 ? 11.320 -0.192 -17.258 1.00 95.50 110 LEU A O 1
ATOM 867 N N . SER A 1 111 ? 12.508 0.467 -19.051 1.00 89.06 111 SER A N 1
ATOM 868 C CA . SER A 1 111 ? 11.567 -0.063 -20.043 1.00 89.06 111 SER A CA 1
ATOM 869 C C . SER A 1 111 ? 11.310 -1.560 -19.831 1.00 89.06 111 SER A C 1
ATOM 871 O O . SER A 1 111 ? 12.241 -2.359 -19.768 1.00 89.06 111 SER A O 1
ATOM 873 N N . GLY A 1 112 ? 10.035 -1.942 -19.729 1.00 86.56 112 GLY A N 1
ATOM 874 C CA . GLY A 1 112 ? 9.615 -3.332 -19.504 1.00 86.56 112 GLY A CA 1
ATOM 875 C C . GLY A 1 112 ? 9.614 -3.787 -18.039 1.00 86.56 112 GLY A C 1
ATOM 876 O O . GLY A 1 112 ? 9.203 -4.913 -17.768 1.00 86.56 112 GLY A O 1
ATOM 877 N N . ALA A 1 113 ? 10.014 -2.935 -17.087 1.00 93.56 113 ALA A N 1
ATOM 878 C CA . ALA A 1 113 ? 9.919 -3.253 -15.667 1.00 93.56 113 ALA A CA 1
ATOM 879 C C . ALA A 1 113 ? 8.454 -3.354 -15.209 1.00 93.56 113 ALA A C 1
ATOM 881 O O . ALA A 1 113 ? 7.656 -2.425 -15.355 1.00 93.56 113 ALA A O 1
ATOM 882 N N . GLU A 1 114 ? 8.115 -4.466 -14.565 1.00 96.31 114 GLU A N 1
ATOM 883 C CA . GLU A 1 114 ? 6.818 -4.682 -13.923 1.00 96.31 114 GLU A CA 1
ATOM 884 C C . GLU A 1 114 ? 6.827 -4.109 -12.497 1.00 96.31 114 GLU A C 1
ATOM 886 O O . GLU A 1 114 ? 6.775 -4.825 -11.495 1.00 96.31 114 GLU A O 1
ATOM 891 N N . CYS A 1 115 ? 6.938 -2.781 -12.427 1.00 97.69 115 CYS A N 1
ATOM 892 C CA . CYS A 1 115 ? 6.952 -2.007 -11.189 1.00 97.69 115 CYS A CA 1
ATOM 893 C C . CYS A 1 115 ? 5.560 -1.438 -10.882 1.00 97.69 115 CYS A C 1
ATOM 895 O O . CYS A 1 115 ? 4.898 -0.864 -11.751 1.00 97.69 115 CYS A O 1
ATOM 897 N N . TYR A 1 116 ? 5.138 -1.560 -9.628 1.00 98.25 116 TYR A N 1
ATOM 898 C CA . TYR A 1 116 ? 3.848 -1.107 -9.121 1.00 98.25 116 TYR A CA 1
ATOM 899 C C . TYR A 1 116 ? 4.019 -0.367 -7.795 1.00 98.25 116 TYR A C 1
ATOM 901 O O . TYR A 1 116 ? 5.044 -0.471 -7.120 1.00 98.25 116 TYR A O 1
ATOM 909 N N . GLY A 1 117 ? 2.986 0.362 -7.389 1.00 97.50 117 GLY A N 1
ATOM 910 C CA . GLY A 1 117 ? 2.937 0.998 -6.083 1.00 97.50 117 GLY A CA 1
ATOM 911 C C . GLY A 1 117 ? 1.672 0.653 -5.317 1.00 97.50 117 GLY A C 1
ATOM 912 O O . GLY A 1 117 ? 0.675 0.172 -5.860 1.00 97.50 117 GLY A O 1
ATOM 913 N N . SER A 1 118 ? 1.716 0.941 -4.027 1.00 97.25 118 SER A N 1
ATOM 914 C CA . SER A 1 118 ? 0.573 0.860 -3.129 1.00 97.25 118 SER A CA 1
ATOM 915 C C . SER A 1 118 ? 0.362 2.181 -2.386 1.00 97.25 118 SER A C 1
ATOM 917 O O . SER A 1 118 ? 1.127 3.134 -2.566 1.00 97.25 118 SER A O 1
ATOM 919 N N . PHE A 1 119 ? -0.719 2.268 -1.614 1.00 98.06 119 PHE A N 1
ATOM 920 C CA . PHE A 1 119 ? -1.111 3.478 -0.890 1.00 98.06 119 PHE A CA 1
ATOM 921 C C . PHE A 1 119 ? -1.668 3.116 0.493 1.00 98.06 119 PHE A C 1
ATOM 923 O O . PHE A 1 119 ? -2.496 2.211 0.592 1.00 98.06 119 PHE A O 1
ATOM 930 N N . CYS A 1 120 ? -1.209 3.774 1.562 1.00 97.62 120 CYS A N 1
ATOM 931 C CA . CYS A 1 120 ? -1.563 3.418 2.943 1.00 97.62 120 CYS A CA 1
ATOM 932 C C . CYS A 1 120 ? -2.396 4.500 3.617 1.00 97.62 120 CYS A C 1
ATOM 934 O O . CYS A 1 120 ? -1.945 5.629 3.717 1.00 97.62 120 CYS A O 1
ATOM 936 N N . MET A 1 121 ? -3.558 4.144 4.163 1.00 97.44 121 MET A N 1
ATOM 937 C CA . MET A 1 121 ? -4.506 5.068 4.803 1.00 97.44 121 MET A CA 1
ATOM 938 C C . MET A 1 121 ? -4.090 5.487 6.224 1.00 97.44 121 MET A C 1
ATOM 940 O O . MET A 1 121 ? -4.836 5.284 7.179 1.00 97.44 121 MET A O 1
ATOM 944 N N . ASN A 1 122 ? -2.881 6.027 6.370 1.00 97.50 122 ASN A N 1
ATOM 945 C CA . ASN A 1 122 ? -2.357 6.574 7.625 1.00 97.50 122 ASN A CA 1
ATOM 946 C C . ASN A 1 122 ? -2.646 8.080 7.759 1.00 97.50 122 ASN A C 1
ATOM 948 O O . ASN A 1 122 ? -3.228 8.696 6.862 1.00 97.50 122 ASN A O 1
ATOM 952 N N . ARG A 1 123 ? -2.227 8.680 8.882 1.00 96.00 123 ARG A N 1
ATOM 953 C CA . ARG A 1 123 ? -2.622 10.036 9.305 1.00 96.00 123 ARG A CA 1
ATOM 954 C C . ARG A 1 123 ? -2.262 11.138 8.306 1.00 96.00 123 ARG A C 1
ATOM 956 O O . ARG A 1 123 ? -2.987 12.119 8.186 1.00 96.00 123 ARG A O 1
ATOM 963 N N . VAL A 1 124 ? -1.196 10.950 7.536 1.00 96.25 124 VAL A N 1
ATOM 964 C CA . VAL A 1 124 ? -0.798 11.811 6.403 1.00 96.25 124 VAL A CA 1
ATOM 965 C C . VAL A 1 124 ? -1.900 12.021 5.351 1.00 96.25 124 VAL A C 1
ATOM 967 O O . VAL A 1 124 ? -1.841 12.976 4.581 1.00 96.25 124 VAL A O 1
ATOM 970 N N . HIS A 1 125 ? -2.915 11.153 5.310 1.00 96.44 125 HIS A N 1
ATOM 971 C CA . HIS A 1 125 ? -4.064 11.259 4.407 1.00 96.44 125 HIS A CA 1
ATOM 972 C C . HIS A 1 125 ? -5.385 11.537 5.142 1.00 96.44 125 HIS A C 1
ATOM 974 O O . HIS A 1 125 ? -6.446 11.534 4.513 1.00 96.44 125 HIS A O 1
ATOM 980 N N . GLY A 1 126 ? -5.327 11.817 6.447 1.00 96.06 126 GLY A N 1
ATOM 981 C CA . GLY A 1 126 ? -6.456 12.195 7.296 1.00 96.06 126 GLY A CA 1
ATOM 982 C C . GLY A 1 126 ? -6.517 11.406 8.606 1.00 96.06 126 GLY A C 1
ATOM 983 O O . GLY A 1 126 ? -5.981 10.309 8.721 1.00 96.06 126 GLY A O 1
ATOM 984 N N . ASP A 1 127 ? -7.240 11.939 9.593 1.00 96.12 127 ASP A N 1
ATOM 985 C CA . ASP A 1 127 ? -7.459 11.276 10.893 1.00 96.12 127 ASP A CA 1
ATOM 986 C C . ASP A 1 127 ? -8.492 10.131 10.845 1.00 96.12 127 ASP A C 1
ATOM 988 O O . ASP A 1 127 ? -8.800 9.497 11.856 1.00 96.12 127 ASP A O 1
ATOM 992 N N . ARG A 1 128 ? -9.047 9.864 9.661 1.00 97.81 128 ARG A N 1
ATOM 993 C CA . ARG A 1 128 ? -9.945 8.748 9.353 1.00 97.81 128 ARG A CA 1
ATOM 994 C C . ARG A 1 128 ? -9.525 8.125 8.029 1.00 97.81 128 ARG A C 1
ATOM 996 O O . ARG A 1 128 ? -8.852 8.768 7.225 1.00 97.81 128 ARG A O 1
ATOM 1003 N N . VAL A 1 129 ? -9.982 6.900 7.771 1.00 98.50 129 VAL A N 1
ATOM 1004 C CA . VAL A 1 129 ? -9.852 6.295 6.439 1.00 98.50 129 VAL A CA 1
ATOM 1005 C C . VAL A 1 129 ? -10.468 7.241 5.406 1.00 98.50 129 VAL A C 1
ATOM 1007 O O . VAL A 1 129 ? -11.595 7.699 5.581 1.00 98.50 129 VAL A O 1
ATOM 1010 N N . ASN A 1 130 ? -9.713 7.561 4.352 1.00 98.50 130 ASN A N 1
ATOM 1011 C CA . ASN A 1 130 ? -10.063 8.603 3.392 1.00 98.50 130 ASN A CA 1
ATOM 1012 C C . ASN A 1 130 ? -10.404 8.000 2.012 1.00 98.50 130 ASN A C 1
ATOM 1014 O O . ASN A 1 130 ? -9.498 7.703 1.226 1.00 98.50 130 ASN A O 1
ATOM 1018 N N . PRO A 1 131 ? -11.699 7.851 1.664 1.00 98.56 131 PRO A N 1
ATOM 1019 C CA . PRO A 1 131 ? -12.106 7.301 0.372 1.00 98.56 131 PRO A CA 1
ATOM 1020 C C . PRO A 1 131 ? -11.705 8.175 -0.817 1.00 98.56 131 PRO A C 1
ATOM 1022 O O . PRO A 1 131 ? -11.445 7.650 -1.897 1.00 98.56 131 PRO A O 1
ATOM 1025 N N . PHE A 1 132 ? -11.634 9.498 -0.639 1.00 98.56 132 PHE A N 1
ATOM 1026 C CA . PHE A 1 132 ? -11.221 10.403 -1.710 1.00 98.56 132 PHE A CA 1
ATOM 1027 C C . PHE A 1 132 ? -9.751 10.180 -2.076 1.00 98.56 132 PHE A C 1
ATOM 1029 O O . PHE A 1 132 ? -9.427 10.063 -3.257 1.00 98.56 132 PHE A O 1
ATOM 1036 N N . ALA A 1 133 ? -8.879 10.031 -1.075 1.00 98.38 133 ALA A N 1
ATOM 1037 C CA . ALA A 1 133 ? -7.478 9.684 -1.299 1.00 98.38 133 ALA A CA 1
ATOM 1038 C C . ALA A 1 133 ? -7.338 8.326 -2.010 1.00 98.38 133 ALA A C 1
ATOM 1040 O O . ALA A 1 133 ? -6.564 8.208 -2.957 1.00 98.38 133 ALA A O 1
ATOM 1041 N N . ALA A 1 134 ? -8.149 7.330 -1.628 1.00 98.25 134 ALA A N 1
ATOM 1042 C CA . ALA A 1 134 ? -8.169 6.020 -2.288 1.00 98.25 134 ALA A CA 1
ATOM 1043 C C . ALA A 1 134 ? -8.542 6.146 -3.768 1.00 98.25 134 ALA A C 1
ATOM 1045 O O . ALA A 1 134 ? -7.855 5.611 -4.635 1.00 98.25 134 ALA A O 1
ATOM 1046 N N . ARG A 1 135 ? -9.608 6.904 -4.050 1.00 98.56 135 ARG A N 1
ATOM 1047 C CA . ARG A 1 135 ? -10.091 7.151 -5.409 1.00 98.56 135 ARG A CA 1
ATOM 1048 C C . ARG A 1 135 ? -9.023 7.836 -6.262 1.00 98.56 135 ARG A C 1
ATOM 1050 O O . ARG A 1 135 ? -8.763 7.397 -7.375 1.00 98.56 135 ARG A O 1
ATOM 1057 N N . LYS A 1 136 ? -8.335 8.848 -5.726 1.00 98.44 136 LYS A N 1
ATOM 1058 C CA . LYS A 1 136 ? -7.256 9.527 -6.460 1.00 98.44 136 LYS A CA 1
ATOM 1059 C C . LYS A 1 136 ? -6.033 8.641 -6.682 1.00 98.44 136 LYS A C 1
ATOM 1061 O O . LYS A 1 136 ? -5.442 8.701 -7.756 1.00 98.44 136 LYS A O 1
ATOM 1066 N N . ALA A 1 137 ? -5.697 7.771 -5.732 1.00 98.25 137 ALA A N 1
ATOM 1067 C CA . ALA A 1 137 ? -4.611 6.811 -5.908 1.00 98.25 137 ALA A CA 1
ATOM 1068 C C . ALA A 1 137 ? -4.888 5.828 -7.063 1.00 98.25 137 ALA A C 1
ATOM 1070 O O . ALA A 1 137 ? -4.006 5.587 -7.886 1.00 98.25 137 ALA A O 1
ATOM 1071 N N . VAL A 1 138 ? -6.114 5.299 -7.176 1.00 97.00 138 VAL A N 1
ATOM 1072 C CA . VAL A 1 138 ? -6.471 4.373 -8.272 1.00 97.00 138 VAL A CA 1
ATOM 1073 C C . VAL A 1 138 ? -6.655 5.069 -9.625 1.00 97.00 138 VAL A C 1
ATOM 1075 O O . VAL A 1 138 ? -6.372 4.467 -10.656 1.00 97.00 138 VAL A O 1
ATOM 1078 N N . GLU A 1 139 ? -7.075 6.337 -9.628 1.00 97.81 139 GLU A N 1
ATOM 1079 C CA . GLU A 1 139 ? -7.233 7.172 -10.832 1.00 97.81 139 GLU A CA 1
ATOM 1080 C C . GLU A 1 139 ? -5.910 7.780 -11.331 1.00 97.81 139 GLU A C 1
ATOM 1082 O O . GLU A 1 139 ? -5.886 8.430 -12.377 1.00 97.81 139 GLU A O 1
ATOM 1087 N N . THR A 1 140 ? -4.808 7.604 -10.596 1.00 97.62 140 THR A N 1
ATOM 1088 C CA . THR A 1 140 ? -3.513 8.173 -10.980 1.00 97.62 140 THR A CA 1
ATOM 1089 C C . THR A 1 140 ? -3.027 7.574 -12.303 1.00 97.62 140 THR A C 1
ATOM 1091 O O . THR A 1 140 ? -3.125 6.365 -12.541 1.00 97.62 140 THR A O 1
ATOM 1094 N N . SER A 1 141 ? -2.472 8.436 -13.162 1.00 94.75 141 SER A N 1
ATOM 1095 C CA . SER A 1 141 ? -1.966 8.088 -14.492 1.00 94.75 141 SER A CA 1
ATOM 1096 C C . SER A 1 141 ? -1.096 6.828 -14.489 1.00 94.75 141 SER A C 1
ATOM 1098 O O . SER A 1 141 ? -0.267 6.608 -13.607 1.00 94.75 141 SER A O 1
ATOM 1100 N N . GLY A 1 142 ? -1.295 5.983 -15.501 1.00 94.75 142 GLY A N 1
ATOM 1101 C CA . GLY A 1 142 ? -0.624 4.687 -15.632 1.00 94.75 142 GLY A CA 1
ATOM 1102 C C . GLY A 1 142 ? -1.275 3.549 -14.840 1.00 94.75 142 GLY A C 1
ATOM 1103 O O . GLY A 1 142 ? -0.946 2.391 -15.088 1.00 94.75 142 GLY A O 1
ATOM 1104 N N . GLY A 1 143 ? -2.209 3.837 -13.922 1.00 95.88 143 GLY A N 1
ATOM 1105 C CA . GLY A 1 143 ? -2.955 2.809 -13.192 1.00 95.88 143 GLY A CA 1
ATOM 1106 C C . GLY A 1 143 ? -2.052 1.897 -12.358 1.00 95.88 143 GLY A C 1
ATOM 1107 O O . GLY A 1 143 ? -2.287 0.696 -12.282 1.00 95.88 143 GLY A O 1
ATOM 1108 N N . LEU A 1 144 ? -0.977 2.436 -11.779 1.00 97.69 144 LEU A N 1
ATOM 1109 C CA . LEU A 1 144 ? 0.057 1.638 -11.106 1.00 97.69 144 LEU A CA 1
ATOM 1110 C C . LEU A 1 144 ? -0.198 1.424 -9.611 1.00 97.69 144 LEU A C 1
ATOM 1112 O O . LEU A 1 144 ? 0.554 0.688 -8.969 1.00 97.69 144 LEU A O 1
ATOM 1116 N N . CYS A 1 145 ? -1.255 2.020 -9.053 1.00 97.94 145 CYS A N 1
ATOM 1117 C CA . CYS A 1 145 ? -1.713 1.687 -7.710 1.00 97.94 145 CYS A CA 1
ATOM 1118 C C . CYS A 1 145 ? -2.430 0.335 -7.751 1.00 97.94 145 CYS A C 1
ATOM 1120 O O . CYS A 1 145 ? -3.514 0.221 -8.320 1.00 97.94 145 CYS A O 1
ATOM 1122 N N . ARG A 1 146 ? -1.814 -0.705 -7.178 1.00 96.62 146 ARG A N 1
ATOM 1123 C CA . ARG A 1 146 ? -2.357 -2.078 -7.186 1.00 96.62 146 ARG A CA 1
ATOM 1124 C C . ARG A 1 146 ? -2.729 -2.609 -5.809 1.00 96.62 146 ARG A C 1
ATOM 1126 O O . ARG A 1 146 ? -3.208 -3.738 -5.703 1.00 96.62 146 ARG A O 1
ATOM 1133 N N . CYS A 1 147 ? -2.559 -1.799 -4.769 1.00 96.69 147 CYS A N 1
ATOM 1134 C CA . CYS A 1 147 ? -2.982 -2.139 -3.420 1.00 96.69 147 CYS A CA 1
ATOM 1135 C C . CYS A 1 147 ? -3.292 -0.886 -2.595 1.00 96.69 147 CYS A C 1
ATOM 1137 O O . CYS A 1 147 ? -2.463 0.027 -2.522 1.00 96.69 147 CYS A O 1
ATOM 1139 N N . ILE A 1 148 ? -4.446 -0.881 -1.930 1.00 98.06 148 ILE A N 1
ATOM 1140 C CA . ILE A 1 148 ? -4.752 0.048 -0.843 1.00 98.06 148 ILE A CA 1
ATOM 1141 C C . ILE A 1 148 ? -4.613 -0.694 0.484 1.00 98.06 148 ILE A C 1
ATOM 1143 O O . ILE A 1 148 ? -5.259 -1.716 0.715 1.00 98.06 148 ILE A O 1
ATOM 1147 N N . TRP A 1 149 ? -3.801 -0.154 1.383 1.00 97.94 149 TRP A N 1
ATOM 1148 C CA . TRP A 1 149 ? -3.697 -0.624 2.756 1.00 9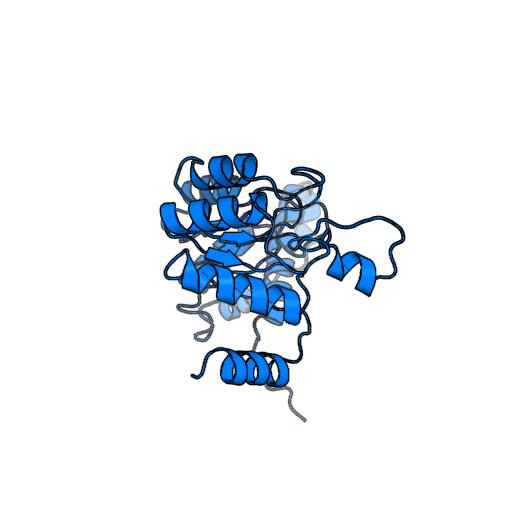7.94 149 TRP A CA 1
ATOM 1149 C C . TRP A 1 149 ? -4.603 0.228 3.638 1.00 97.94 149 TRP A C 1
ATOM 1151 O O . TRP A 1 149 ? -4.462 1.452 3.684 1.00 97.94 149 TRP A O 1
ATOM 1161 N N . LEU A 1 150 ? -5.496 -0.423 4.383 1.00 98.25 150 LEU A N 1
ATOM 1162 C CA . LEU A 1 150 ? -6.114 0.172 5.568 1.00 98.25 150 LEU A CA 1
ATOM 1163 C C . LEU A 1 150 ? -5.025 0.590 6.582 1.00 98.25 150 LEU A C 1
ATOM 1165 O O . LEU A 1 150 ? -3.862 0.200 6.402 1.00 98.25 150 LEU A O 1
ATOM 1169 N N . PRO A 1 151 ? -5.360 1.392 7.615 1.00 98.31 151 PRO A N 1
ATOM 1170 C CA . PRO A 1 151 ? -4.369 1.966 8.521 1.00 98.31 151 PRO A CA 1
ATOM 1171 C C . PRO A 1 151 ? -3.334 0.938 8.993 1.00 98.31 151 PRO A C 1
ATOM 1173 O O . PRO A 1 151 ? -3.669 -0.204 9.325 1.00 98.31 151 PRO A O 1
ATOM 1176 N N . THR A 1 152 ? -2.059 1.330 8.982 1.00 96.12 152 THR A N 1
ATOM 1177 C CA . THR A 1 152 ? -0.942 0.486 9.421 1.00 96.12 152 THR A CA 1
ATOM 1178 C C . THR A 1 152 ? -0.385 1.008 10.734 1.00 96.12 152 THR A C 1
ATOM 1180 O O . THR A 1 152 ? -0.903 0.686 11.798 1.00 96.12 152 THR A O 1
ATOM 1183 N N . LEU A 1 153 ? 0.639 1.854 10.678 1.00 95.62 153 LEU A N 1
ATOM 1184 C CA . LEU A 1 153 ? 1.273 2.400 11.870 1.00 95.62 153 LEU A CA 1
ATOM 1185 C C . LEU A 1 153 ? 0.299 3.249 12.686 1.00 95.62 153 LEU A C 1
ATOM 1187 O O . LEU A 1 153 ? 0.418 3.265 13.904 1.00 95.62 153 LEU A O 1
ATOM 1191 N N . ASP A 1 154 ? -0.689 3.858 12.025 1.00 97.62 154 ASP A N 1
ATOM 1192 C CA . ASP A 1 154 ? -1.724 4.666 12.662 1.00 97.62 154 ASP A CA 1
ATOM 1193 C C . ASP A 1 154 ? -3.020 3.913 12.962 1.00 97.62 154 ASP A C 1
ATOM 1195 O O . ASP A 1 154 ? -3.997 4.541 13.352 1.00 97.62 154 ASP A O 1
ATOM 1199 N N . ALA A 1 155 ? -3.074 2.586 12.818 1.00 98.00 155 ALA A N 1
ATOM 1200 C CA . ALA A 1 155 ? -4.272 1.824 13.171 1.00 98.00 155 ALA A CA 1
ATOM 1201 C C . ALA A 1 155 ? -4.601 1.933 14.669 1.00 98.00 155 ALA A C 1
ATOM 1203 O O . ALA A 1 155 ? -3.707 1.890 15.518 1.00 98.00 155 ALA A O 1
ATOM 1204 N N . SER A 1 156 ? -5.893 1.973 15.022 1.00 97.56 156 SER A N 1
ATOM 1205 C CA . SER A 1 156 ? -6.318 1.944 16.431 1.00 97.56 156 SER A CA 1
ATOM 1206 C C . SER A 1 156 ? -5.741 0.749 17.196 1.00 97.56 156 SER A C 1
ATOM 1208 O O . SER A 1 156 ? -5.319 0.909 18.340 1.00 97.56 156 SER A O 1
ATOM 1210 N N . TYR A 1 157 ? -5.701 -0.440 16.583 1.00 96.12 157 TYR A N 1
ATOM 1211 C CA . TYR A 1 157 ? -5.101 -1.622 17.206 1.00 96.12 157 TYR A CA 1
ATOM 1212 C C . TYR A 1 157 ? -3.585 -1.481 17.384 1.00 96.12 157 TYR A C 1
ATOM 1214 O O . TYR A 1 157 ? -3.081 -1.786 18.463 1.00 96.12 157 TYR A O 1
ATOM 1222 N N . GLN A 1 158 ? -2.873 -0.955 16.380 1.00 95.44 158 GLN A N 1
ATOM 1223 C CA . GLN A 1 158 ? -1.430 -0.709 16.470 1.00 95.44 158 GLN A CA 1
ATOM 1224 C C . GLN A 1 158 ? -1.095 0.228 17.635 1.00 95.44 158 GLN A C 1
ATOM 1226 O O . GLN A 1 158 ? -0.207 -0.070 18.428 1.00 95.44 158 GLN A O 1
ATOM 1231 N N . TYR A 1 159 ? -1.830 1.334 17.773 1.00 97.00 159 TYR A N 1
ATOM 1232 C CA . TYR A 1 159 ? -1.616 2.295 18.858 1.00 97.00 159 TYR A CA 1
ATOM 1233 C C . TYR A 1 159 ? -1.844 1.661 20.234 1.00 97.00 159 TYR A C 1
ATOM 1235 O O . TYR A 1 159 ? -1.023 1.844 21.131 1.00 97.00 159 TYR A O 1
ATOM 1243 N N . LYS A 1 160 ? -2.911 0.864 20.389 1.00 94.94 160 LYS A N 1
ATOM 1244 C CA . LYS A 1 160 ? -3.178 0.111 21.626 1.00 94.94 160 LYS A CA 1
ATOM 1245 C C . LYS A 1 160 ? -2.059 -0.885 21.933 1.00 94.94 160 LYS A C 1
ATOM 1247 O O . LYS A 1 160 ? -1.603 -0.949 23.069 1.00 94.94 160 LYS A O 1
ATOM 1252 N N . TYR A 1 161 ? -1.609 -1.636 20.927 1.00 93.06 161 TYR A N 1
ATOM 1253 C CA . TYR A 1 161 ? -0.526 -2.612 21.062 1.00 93.06 161 TYR A CA 1
ATOM 1254 C C . TYR A 1 161 ? 0.801 -1.957 21.479 1.00 93.06 161 TYR A C 1
ATOM 1256 O O . TYR A 1 161 ? 1.541 -2.517 22.282 1.00 93.06 161 TYR A O 1
ATOM 1264 N N . GLU A 1 162 ? 1.087 -0.755 20.977 1.00 94.88 162 GLU A N 1
ATOM 1265 C CA . GLU A 1 162 ? 2.276 0.026 21.338 1.00 94.88 162 GLU A CA 1
ATOM 1266 C C . GLU A 1 162 ? 2.117 0.847 22.633 1.00 94.88 162 GLU A C 1
ATOM 1268 O O . GLU A 1 162 ? 3.063 1.514 23.048 1.00 94.88 162 GLU A O 1
ATOM 1273 N N . GLY A 1 163 ? 0.946 0.825 23.280 1.00 96.12 163 GLY A N 1
ATOM 1274 C CA . GLY A 1 163 ? 0.685 1.591 24.505 1.00 96.12 163 GLY A CA 1
ATOM 1275 C C . GLY A 1 163 ? 0.618 3.110 24.297 1.00 96.12 163 GLY A C 1
ATOM 1276 O O . GLY A 1 163 ? 0.856 3.871 25.238 1.00 96.12 163 GLY A O 1
ATOM 1277 N N . ARG A 1 164 ? 0.313 3.567 23.077 1.00 95.38 164 ARG A N 1
ATOM 1278 C CA . ARG A 1 164 ? 0.153 4.994 22.763 1.00 95.38 164 ARG A CA 1
ATOM 1279 C C . ARG A 1 164 ? -1.100 5.563 23.430 1.00 95.38 164 ARG A C 1
ATOM 1281 O O . ARG A 1 164 ? -2.107 4.869 23.572 1.00 95.38 164 ARG A O 1
ATOM 1288 N N . LYS A 1 165 ? -1.039 6.835 23.835 1.00 94.06 165 LYS A N 1
ATOM 1289 C CA . LYS A 1 165 ? -2.160 7.524 24.506 1.00 94.06 165 LYS A CA 1
ATOM 1290 C C . LYS A 1 165 ? -3.148 8.128 23.512 1.00 94.06 165 LYS A C 1
ATOM 1292 O O . LYS A 1 165 ? -4.310 8.340 23.848 1.00 94.06 165 LYS A O 1
ATOM 1297 N N . GLU A 1 166 ? -2.685 8.432 22.308 1.00 94.38 166 GLU A N 1
ATOM 1298 C CA . GLU A 1 166 ? -3.494 8.988 21.236 1.00 94.38 166 GLU A CA 1
ATOM 1299 C C . GLU A 1 166 ? -4.485 7.951 20.694 1.00 94.38 166 GLU A C 1
ATOM 1301 O O . GLU A 1 166 ? -4.269 6.739 20.758 1.00 94.38 166 GLU A O 1
ATOM 1306 N N . ARG A 1 167 ? -5.572 8.429 20.081 1.00 94.00 167 ARG A N 1
ATOM 1307 C CA . ARG A 1 167 ? -6.480 7.564 19.325 1.00 94.00 167 ARG A CA 1
ATOM 1308 C C . ARG A 1 167 ? -5.896 7.321 17.931 1.00 94.00 167 ARG A C 1
ATOM 1310 O O . ARG A 1 167 ? -5.670 8.273 17.185 1.00 94.00 167 ARG A O 1
ATOM 1317 N N . GLY A 1 168 ? -5.657 6.053 17.593 1.00 97.44 168 GLY A N 1
ATOM 1318 C CA . GLY A 1 168 ? -5.346 5.638 16.222 1.00 97.44 168 GLY A CA 1
ATOM 1319 C C . GLY A 1 168 ? -6.607 5.587 15.356 1.00 97.44 168 GLY A C 1
ATOM 1320 O O . GLY A 1 168 ? -7.722 5.621 15.879 1.00 97.44 168 GLY A O 1
ATOM 1321 N N . ILE A 1 169 ? -6.437 5.449 14.048 1.00 98.44 169 ILE A N 1
ATOM 1322 C CA . ILE A 1 169 ? -7.490 5.407 13.034 1.00 98.44 169 ILE A CA 1
ATOM 1323 C C . ILE A 1 169 ? -8.240 4.065 13.108 1.00 98.44 169 ILE A C 1
ATOM 1325 O O . ILE A 1 169 ? -7.630 3.012 12.878 1.00 98.44 169 ILE A O 1
ATOM 1329 N N . PRO A 1 170 ? -9.545 4.071 13.434 1.00 98.19 170 PRO A N 1
ATOM 1330 C CA . PRO A 1 170 ? -10.331 2.849 13.527 1.00 98.19 170 PRO A CA 1
ATOM 1331 C C . PRO A 1 170 ? -10.795 2.375 12.149 1.00 98.19 170 PRO A C 1
ATOM 1333 O O . PRO A 1 170 ? -10.939 3.163 11.214 1.00 98.19 170 PRO A O 1
ATOM 1336 N N . VAL A 1 171 ? -11.074 1.075 12.049 1.00 98.25 171 VAL A N 1
ATOM 1337 C CA . VAL A 1 171 ? -11.728 0.460 10.880 1.00 98.25 171 VAL A CA 1
ATOM 1338 C C . VAL A 1 171 ? -13.135 -0.061 11.192 1.00 98.25 171 VAL A C 1
ATOM 1340 O O . VAL A 1 171 ? -13.940 -0.235 10.274 1.00 98.25 171 VAL A O 1
ATOM 1343 N N . LEU A 1 172 ? -13.440 -0.270 12.477 1.00 97.94 172 LEU A N 1
ATOM 1344 C CA . LEU A 1 172 ? -14.762 -0.620 12.990 1.00 97.94 172 LEU A CA 1
ATOM 1345 C C . LEU A 1 172 ? -15.308 0.493 13.898 1.00 97.94 172 LEU A C 1
ATOM 1347 O O . LEU A 1 172 ? -14.536 1.271 14.463 1.00 97.94 172 LEU A O 1
ATOM 1351 N N . ASP A 1 173 ? -16.629 0.558 14.036 1.00 97.31 173 ASP A N 1
ATOM 1352 C CA . ASP A 1 173 ? -17.298 1.355 15.066 1.00 97.31 173 ASP A CA 1
ATOM 1353 C C . ASP A 1 173 ? -17.242 0.671 16.448 1.00 97.31 173 ASP A C 1
ATOM 1355 O O . ASP A 1 173 ? -16.736 -0.445 16.598 1.00 97.31 173 ASP A O 1
ATOM 1359 N N . ASP A 1 174 ? -17.784 1.339 17.470 1.00 95.31 174 ASP A N 1
ATOM 1360 C CA . ASP A 1 174 ? -17.800 0.829 18.848 1.00 95.31 174 ASP A CA 1
ATOM 1361 C C . ASP A 1 174 ? -18.688 -0.426 19.020 1.00 95.31 174 ASP A C 1
ATOM 1363 O O . ASP A 1 174 ? -18.557 -1.141 20.012 1.00 95.31 174 ASP A O 1
ATOM 1367 N N . ASN A 1 175 ? -19.548 -0.732 18.041 1.00 96.25 175 ASN A N 1
ATOM 1368 C CA . ASN A 1 175 ? -20.384 -1.936 17.996 1.00 96.25 175 ASN A CA 1
ATOM 1369 C C . ASN A 1 175 ? -19.736 -3.077 17.185 1.00 96.25 175 ASN A C 1
ATOM 1371 O O . ASN A 1 175 ? -20.330 -4.148 17.046 1.00 96.25 175 ASN A O 1
ATOM 1375 N N . GLY A 1 176 ? -18.538 -2.868 16.628 1.00 95.75 176 GLY A N 1
ATOM 1376 C CA . GLY A 1 176 ? -17.832 -3.848 15.803 1.00 95.75 176 GLY A CA 1
ATOM 1377 C C . GLY A 1 176 ? -18.280 -3.903 14.336 1.00 95.75 176 GLY A C 1
ATOM 1378 O O . GLY A 1 176 ? -17.897 -4.833 13.623 1.00 95.75 176 GLY A O 1
ATOM 1379 N N . ASN A 1 177 ? -19.055 -2.931 13.849 1.00 96.75 177 ASN A N 1
ATOM 1380 C CA . ASN A 1 177 ? -19.428 -2.847 12.435 1.00 96.75 177 ASN A CA 1
ATOM 1381 C C . ASN A 1 177 ? -18.346 -2.135 11.621 1.00 96.75 177 ASN A C 1
ATOM 1383 O O . ASN A 1 177 ? -17.739 -1.173 12.081 1.00 96.75 177 ASN A O 1
ATOM 1387 N N . VAL A 1 178 ? -18.142 -2.561 10.370 1.00 97.31 178 VAL A N 1
ATOM 1388 C CA . VAL A 1 178 ? -17.212 -1.885 9.449 1.00 97.31 178 VAL A CA 1
ATOM 1389 C C . VAL A 1 178 ? -17.688 -0.461 9.167 1.00 97.31 178 VAL A C 1
ATOM 1391 O O . VAL A 1 178 ? -18.834 -0.259 8.758 1.00 97.31 178 VAL A O 1
ATOM 1394 N N . LEU A 1 179 ? -16.796 0.516 9.347 1.00 98.44 179 LEU A N 1
ATOM 1395 C CA . LEU A 1 179 ? -17.120 1.929 9.158 1.00 98.44 179 LEU A CA 1
ATOM 1396 C C . LEU A 1 179 ? -17.515 2.243 7.700 1.00 98.44 179 LEU A C 1
ATOM 1398 O O . LEU A 1 179 ? -16.924 1.681 6.771 1.00 98.44 179 LEU A O 1
ATOM 1402 N N . PRO A 1 180 ? -18.455 3.180 7.455 1.00 98.06 180 PRO A N 1
ATOM 1403 C CA . PRO A 1 180 ? -18.913 3.502 6.102 1.00 98.06 180 PRO A CA 1
ATOM 1404 C C . PRO A 1 180 ? -17.800 3.948 5.144 1.00 98.06 180 PRO A C 1
ATOM 1406 O O . PRO A 1 180 ? -17.845 3.633 3.956 1.00 98.06 180 PRO A O 1
ATOM 1409 N N . GLU A 1 181 ? -16.795 4.683 5.626 1.00 98.44 181 GLU A N 1
ATOM 1410 C CA . GLU A 1 181 ? -15.632 5.072 4.822 1.00 98.44 181 GLU A CA 1
ATOM 1411 C C . GLU A 1 181 ? -14.753 3.878 4.426 1.00 98.44 181 GLU A C 1
ATOM 1413 O O . GLU A 1 181 ? -14.219 3.852 3.320 1.00 98.44 181 GLU A O 1
ATOM 1418 N N . VAL A 1 182 ? -14.653 2.856 5.278 1.00 98.31 182 VAL A N 1
ATOM 1419 C CA . VAL A 1 182 ? -13.912 1.627 4.972 1.00 98.31 182 VAL A CA 1
ATOM 1420 C C . VAL A 1 182 ? -14.647 0.829 3.901 1.00 98.31 182 VAL A C 1
ATOM 1422 O O . VAL A 1 182 ? -14.011 0.347 2.967 1.00 98.31 182 VAL A O 1
ATOM 1425 N N . VAL A 1 183 ? -15.981 0.759 3.979 1.00 97.06 183 VAL A N 1
ATOM 1426 C CA . VAL A 1 183 ? -16.813 0.136 2.934 1.00 97.06 183 VAL A CA 1
ATOM 1427 C C . VAL A 1 183 ? -16.610 0.832 1.586 1.00 97.06 183 VAL A C 1
ATOM 1429 O O . VAL A 1 183 ? -16.371 0.161 0.590 1.00 97.06 183 VAL A O 1
ATOM 1432 N N . LYS A 1 184 ? -16.579 2.169 1.550 1.00 98.00 184 LYS A N 1
ATOM 1433 C CA . LYS A 1 184 ? -16.306 2.915 0.306 1.00 98.00 184 LYS A CA 1
ATOM 1434 C C . LYS A 1 184 ? -14.925 2.614 -0.275 1.00 98.00 184 LYS A C 1
ATOM 1436 O O . LYS A 1 184 ? -14.771 2.540 -1.488 1.00 98.00 184 LYS A O 1
ATOM 1441 N N . VAL A 1 185 ? -13.910 2.419 0.568 1.00 98.00 185 VAL A N 1
ATOM 1442 C CA . VAL A 1 185 ? -12.581 1.993 0.099 1.00 98.00 185 VAL A CA 1
ATOM 1443 C C . VAL A 1 185 ? -12.606 0.554 -0.432 1.00 98.00 185 VAL A C 1
ATOM 1445 O O . VAL A 1 185 ? -11.948 0.283 -1.436 1.00 98.00 185 VAL A O 1
ATOM 1448 N N . MET A 1 186 ? -13.378 -0.352 0.183 1.00 96.56 186 MET A N 1
ATOM 1449 C CA . MET A 1 186 ? -13.600 -1.707 -0.347 1.00 96.56 186 MET A CA 1
ATOM 1450 C C . MET A 1 186 ? -14.229 -1.663 -1.745 1.00 96.56 186 MET A C 1
ATOM 1452 O O . MET A 1 186 ? -13.728 -2.327 -2.650 1.00 96.56 186 MET A O 1
ATOM 1456 N N . GLU A 1 187 ? -15.269 -0.846 -1.930 1.00 94.75 187 GLU A N 1
ATOM 1457 C CA . GLU A 1 187 ? -15.944 -0.640 -3.219 1.00 94.75 187 GLU A CA 1
ATOM 1458 C C . GLU A 1 187 ? -14.974 -0.098 -4.275 1.00 94.75 187 GLU A C 1
ATOM 1460 O O . GLU A 1 187 ? -14.864 -0.681 -5.349 1.00 94.75 187 GLU A O 1
ATOM 1465 N N . ILE A 1 188 ? -14.182 0.930 -3.945 1.00 96.12 188 ILE A N 1
ATOM 1466 C CA . ILE A 1 188 ? -13.156 1.486 -4.847 1.00 96.12 188 ILE A CA 1
ATOM 1467 C C . ILE A 1 188 ? -12.142 0.415 -5.273 1.00 96.12 188 ILE A C 1
ATOM 1469 O O . ILE A 1 188 ? -11.786 0.333 -6.449 1.00 96.12 188 ILE A O 1
ATOM 1473 N N . CYS A 1 189 ? -11.668 -0.416 -4.338 1.00 93.69 189 CYS A N 1
ATOM 1474 C CA . CYS A 1 189 ? -10.720 -1.483 -4.666 1.00 93.69 189 CYS A CA 1
ATOM 1475 C C . CYS A 1 189 ? -11.349 -2.542 -5.580 1.00 93.69 189 CYS A C 1
ATOM 1477 O O . CYS A 1 189 ? -10.686 -3.023 -6.499 1.00 93.69 189 CYS A O 1
ATOM 1479 N N . ALA A 1 190 ? -12.622 -2.876 -5.354 1.00 89.38 190 ALA A N 1
ATOM 1480 C CA . ALA A 1 190 ? -13.366 -3.824 -6.175 1.00 89.38 190 ALA A CA 1
ATOM 1481 C C . ALA A 1 190 ? -13.629 -3.283 -7.589 1.00 89.38 190 ALA A C 1
ATOM 1483 O O . ALA A 1 190 ? -13.361 -3.987 -8.561 1.00 89.38 190 ALA A O 1
ATOM 1484 N N . GLU A 1 191 ? -14.082 -2.030 -7.708 1.00 89.94 191 GLU A N 1
ATOM 1485 C CA . GLU A 1 191 ? -14.289 -1.321 -8.981 1.00 89.94 191 GLU A CA 1
ATOM 1486 C C . GLU A 1 191 ? -12.998 -1.263 -9.807 1.00 89.94 191 GLU A C 1
ATOM 1488 O O . GLU A 1 191 ? -13.005 -1.541 -11.005 1.00 89.94 191 GLU A O 1
ATOM 1493 N N . ALA A 1 192 ? -11.873 -0.940 -9.161 1.00 89.19 192 ALA A N 1
ATOM 1494 C CA . ALA A 1 192 ? -10.570 -0.849 -9.814 1.00 89.19 192 ALA A CA 1
ATOM 1495 C C . ALA A 1 192 ? -9.886 -2.216 -10.025 1.00 89.19 192 ALA A C 1
ATOM 1497 O O . ALA A 1 192 ? -8.828 -2.272 -10.656 1.00 89.19 192 ALA A O 1
ATOM 1498 N N . ASN A 1 193 ? -10.465 -3.308 -9.507 1.00 89.38 193 ASN A N 1
ATOM 1499 C CA . ASN A 1 193 ? -9.892 -4.658 -9.505 1.00 89.38 193 ASN A CA 1
ATOM 1500 C C . ASN A 1 193 ? -8.453 -4.695 -8.947 1.00 89.38 193 ASN A C 1
ATOM 1502 O O . ASN A 1 193 ? -7.527 -5.235 -9.560 1.00 89.38 193 ASN A O 1
ATOM 1506 N N . ILE A 1 194 ? -8.260 -4.080 -7.781 1.00 91.50 194 ILE A N 1
ATOM 1507 C CA . ILE A 1 194 ? -6.978 -4.041 -7.070 1.00 91.50 194 ILE A CA 1
ATOM 1508 C C . ILE A 1 194 ? -7.095 -4.657 -5.680 1.00 91.50 194 ILE A C 1
ATOM 1510 O O . ILE A 1 194 ? -8.177 -4.967 -5.198 1.00 91.50 194 ILE A O 1
ATOM 1514 N N . ILE A 1 195 ? -5.961 -4.828 -5.010 1.00 92.12 195 ILE A N 1
ATOM 1515 C CA . ILE A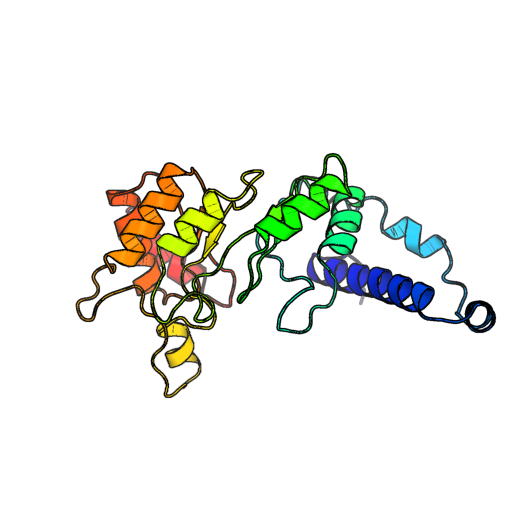 1 195 ? -5.909 -5.438 -3.686 1.00 92.12 195 ILE A CA 1
ATOM 1516 C C . ILE A 1 195 ? -6.374 -4.438 -2.617 1.00 92.12 195 ILE A C 1
ATOM 1518 O O . ILE A 1 195 ? -5.892 -3.308 -2.559 1.00 92.12 195 ILE A O 1
ATOM 1522 N N . LEU A 1 196 ? -7.225 -4.893 -1.699 1.00 94.75 196 LEU A N 1
ATOM 1523 C CA . LEU A 1 196 ? -7.374 -4.284 -0.379 1.00 94.75 196 LEU A CA 1
ATOM 1524 C C . LEU A 1 196 ? -6.575 -5.089 0.651 1.00 94.75 196 LEU A C 1
ATOM 1526 O O . LEU A 1 196 ? -6.719 -6.313 0.745 1.00 94.75 196 LEU A O 1
ATOM 1530 N N . ALA A 1 197 ? -5.764 -4.407 1.452 1.00 94.12 197 ALA A N 1
ATOM 1531 C CA . ALA A 1 197 ? -5.037 -5.002 2.562 1.00 94.12 197 ALA A CA 1
ATOM 1532 C C . ALA A 1 197 ? -5.554 -4.484 3.907 1.00 94.12 197 ALA A C 1
ATOM 1534 O O . ALA A 1 197 ? -5.771 -3.287 4.088 1.00 94.12 197 ALA A O 1
ATOM 1535 N N . THR A 1 198 ? -5.699 -5.382 4.887 1.00 93.75 198 THR A N 1
ATOM 1536 C CA . THR A 1 198 ? -6.287 -5.077 6.209 1.00 93.75 198 THR A CA 1
ATOM 1537 C C . THR A 1 198 ? -5.416 -4.181 7.094 1.00 93.75 198 THR A C 1
ATOM 1539 O O . THR A 1 198 ? -5.831 -3.800 8.189 1.00 93.75 198 THR A O 1
ATOM 1542 N N . GLY A 1 199 ? -4.210 -3.842 6.640 1.00 93.88 199 GLY A N 1
ATOM 1543 C CA . GLY A 1 199 ? -3.275 -3.023 7.396 1.00 93.88 199 GLY A CA 1
ATOM 1544 C C . GLY A 1 199 ? -2.865 -3.695 8.704 1.00 93.88 199 GLY A C 1
ATOM 1545 O O . GLY A 1 199 ? -2.568 -4.891 8.725 1.00 93.88 199 GLY A O 1
ATOM 1546 N N . HIS A 1 200 ? -2.816 -2.919 9.784 1.00 95.19 200 HIS A N 1
ATOM 1547 C CA . HIS A 1 200 ? -2.512 -3.403 11.135 1.00 95.19 200 HIS A CA 1
ATOM 1548 C C . HIS A 1 200 ? -3.786 -3.490 11.986 1.00 95.19 200 HIS A C 1
ATOM 1550 O O . HIS A 1 200 ? -3.793 -3.152 13.169 1.00 95.19 200 HIS A O 1
ATOM 1556 N N . SER A 1 201 ? -4.880 -3.933 11.368 1.00 94.56 201 SER A N 1
ATOM 1557 C CA . SER A 1 201 ? -6.078 -4.346 12.095 1.00 94.56 201 SER A CA 1
ATOM 1558 C C . SER A 1 201 ? -5.761 -5.540 13.001 1.00 94.56 201 SER A C 1
ATOM 1560 O O . SER A 1 201 ? -4.937 -6.396 12.661 1.00 94.56 201 SER A O 1
ATOM 1562 N N . SER A 1 202 ? -6.450 -5.637 14.134 1.00 94.31 202 SER A N 1
ATOM 1563 C CA . SER A 1 202 ? -6.418 -6.818 14.997 1.00 94.31 202 SER A CA 1
ATOM 1564 C C . SER A 1 202 ? -6.881 -8.082 14.248 1.00 94.31 202 SER A C 1
ATOM 1566 O O . SER A 1 202 ? -7.493 -7.990 13.173 1.00 94.31 202 SER A O 1
ATOM 1568 N N . PRO A 1 203 ? -6.619 -9.286 14.792 1.00 89.88 203 PRO A N 1
ATOM 1569 C CA . PRO A 1 203 ? -7.149 -10.532 14.241 1.00 89.88 203 PRO A CA 1
ATOM 1570 C C . PRO A 1 203 ? -8.666 -10.506 14.017 1.00 89.88 203 PRO A C 1
ATOM 1572 O O . PRO A 1 203 ? -9.126 -10.857 12.931 1.00 89.88 203 PRO A O 1
ATOM 1575 N N . ASP A 1 204 ? -9.430 -10.051 15.012 1.00 92.44 204 ASP A N 1
ATOM 1576 C CA . ASP A 1 204 ? -10.893 -10.063 14.950 1.00 92.44 204 ASP A CA 1
ATOM 1577 C C . ASP A 1 204 ? -11.419 -8.975 13.995 1.00 92.44 204 ASP A C 1
ATOM 1579 O O . ASP A 1 204 ? -12.291 -9.257 13.174 1.00 92.44 204 ASP A O 1
ATOM 1583 N N . GLU A 1 205 ? -10.817 -7.776 13.986 1.00 95.06 205 GLU A N 1
ATOM 1584 C CA . GLU A 1 205 ? -11.121 -6.744 12.980 1.00 95.06 205 GLU A CA 1
ATOM 1585 C C . GLU A 1 205 ? -10.843 -7.248 11.559 1.00 95.06 205 GLU A C 1
ATOM 1587 O O . GLU A 1 205 ? -11.666 -7.065 10.664 1.00 95.06 205 GLU A O 1
ATOM 1592 N N . SER A 1 206 ? -9.716 -7.936 11.349 1.00 90.75 206 SER A N 1
ATOM 1593 C CA . SER A 1 206 ? -9.364 -8.504 10.044 1.00 90.75 206 SER A CA 1
ATOM 1594 C C . SER A 1 206 ? -10.414 -9.509 9.566 1.00 90.75 206 SER A C 1
ATOM 1596 O O . SER A 1 206 ? -10.807 -9.466 8.402 1.00 90.75 206 SER A O 1
ATOM 1598 N N . ILE A 1 207 ? -10.905 -10.384 10.449 1.00 89.31 207 ILE A N 1
ATOM 1599 C CA . ILE A 1 207 ? -11.966 -11.349 10.121 1.00 89.31 207 ILE A CA 1
ATOM 1600 C C . ILE A 1 207 ? -13.270 -10.624 9.768 1.00 89.31 207 ILE A C 1
ATOM 1602 O O . ILE A 1 207 ? -13.907 -10.964 8.769 1.00 89.31 207 ILE A O 1
ATOM 1606 N N . THR A 1 208 ? -13.651 -9.601 10.533 1.00 93.69 208 THR A N 1
ATOM 1607 C CA . THR A 1 208 ? -14.842 -8.787 10.248 1.00 93.69 208 THR A CA 1
ATOM 1608 C C . THR A 1 208 ? -14.743 -8.087 8.891 1.00 93.69 208 THR A C 1
ATOM 1610 O O . THR A 1 208 ? -15.690 -8.137 8.102 1.00 93.69 208 THR A O 1
ATOM 1613 N N . LEU A 1 209 ? -13.583 -7.508 8.565 1.00 93.06 209 LEU A N 1
ATOM 1614 C CA . LEU A 1 209 ? -13.321 -6.893 7.261 1.00 93.06 209 LEU A CA 1
ATOM 1615 C C . LEU A 1 209 ? -13.411 -7.916 6.119 1.00 93.06 209 LEU A C 1
ATOM 1617 O O . LEU A 1 209 ? -14.050 -7.636 5.107 1.00 93.06 209 LEU A O 1
ATOM 1621 N N . ILE A 1 210 ? -12.831 -9.111 6.293 1.00 87.06 210 ILE A N 1
ATOM 1622 C CA . ILE A 1 210 ? -12.898 -10.213 5.316 1.00 87.06 210 ILE A CA 1
ATOM 1623 C C . ILE A 1 210 ? -14.348 -10.634 5.062 1.00 87.06 210 ILE A C 1
ATOM 1625 O O . ILE A 1 210 ? -14.758 -10.793 3.911 1.00 87.06 210 ILE A O 1
ATOM 1629 N N . ARG A 1 211 ? -15.139 -10.812 6.127 1.00 87.12 211 ARG A N 1
ATOM 1630 C CA . ARG A 1 211 ? -16.562 -11.165 6.018 1.00 87.12 211 ARG A CA 1
ATOM 1631 C C . ARG A 1 211 ? -17.327 -10.090 5.254 1.00 87.12 211 ARG A C 1
ATOM 1633 O O . ARG A 1 211 ? -18.052 -10.417 4.318 1.00 87.12 211 ARG A O 1
ATOM 1640 N N . LYS A 1 212 ? -17.123 -8.815 5.602 1.00 88.25 212 LYS A N 1
ATOM 1641 C CA . LYS A 1 212 ? -17.773 -7.691 4.917 1.00 88.25 212 LYS A CA 1
ATOM 1642 C C . LYS A 1 212 ? -17.397 -7.642 3.435 1.00 88.25 212 LYS A C 1
ATOM 1644 O O . LYS A 1 212 ? -18.287 -7.517 2.599 1.00 88.25 212 LYS A O 1
ATOM 1649 N N . ALA A 1 213 ? -16.115 -7.811 3.112 1.00 80.50 213 ALA A N 1
ATOM 1650 C CA . ALA A 1 213 ? -15.635 -7.837 1.735 1.00 80.50 213 ALA A CA 1
ATOM 1651 C C . ALA A 1 213 ? -16.237 -9.003 0.937 1.00 80.50 213 ALA A C 1
ATOM 1653 O O . ALA A 1 213 ? -16.702 -8.785 -0.168 1.00 80.50 213 ALA A O 1
ATOM 1654 N N . ASN A 1 214 ? -16.327 -10.219 1.483 1.00 70.69 214 ASN A N 1
ATOM 1655 C CA . ASN A 1 214 ? -16.931 -11.345 0.752 1.00 70.69 214 ASN A CA 1
ATOM 1656 C C . ASN A 1 214 ? -18.440 -11.190 0.518 1.00 70.69 214 ASN A C 1
ATOM 1658 O O . ASN A 1 214 ? -18.951 -11.664 -0.493 1.00 70.69 214 ASN A O 1
ATOM 1662 N N . VAL A 1 215 ? -19.149 -10.527 1.433 1.00 52.28 215 VAL A N 1
ATOM 1663 C CA . VAL A 1 215 ? -20.586 -10.254 1.286 1.00 52.28 215 VAL A CA 1
ATOM 1664 C C . VAL A 1 215 ? -20.847 -9.134 0.271 1.00 52.28 215 VAL A C 1
ATOM 1666 O O . VAL A 1 215 ? -21.900 -9.124 -0.359 1.00 52.28 215 VAL A O 1
ATOM 1669 N N . SER A 1 216 ? -19.915 -8.190 0.102 1.00 53.09 216 SER A N 1
ATOM 1670 C CA . SER A 1 216 ? -20.156 -6.956 -0.664 1.00 53.09 216 SER A CA 1
ATOM 1671 C C . SER A 1 216 ? -19.279 -6.772 -1.916 1.00 53.09 216 SER A C 1
ATOM 1673 O O . SER A 1 216 ? -19.645 -5.993 -2.789 1.00 53.09 216 SER A O 1
ATOM 1675 N N . CYS A 1 217 ? -18.136 -7.455 -2.037 1.00 43.47 217 CYS A N 1
ATOM 1676 C CA . CYS A 1 217 ? -17.069 -7.155 -3.004 1.00 43.47 217 CYS A CA 1
ATOM 1677 C C . CYS A 1 217 ? -16.273 -8.433 -3.379 1.00 43.47 217 CYS A C 1
ATOM 1679 O O . CYS A 1 217 ? -15.316 -8.812 -2.706 1.00 43.47 217 CYS A O 1
ATOM 1681 N N . GLY A 1 218 ? -16.655 -9.123 -4.457 1.00 36.25 218 GLY A N 1
ATOM 1682 C CA . GLY A 1 218 ? -16.285 -10.514 -4.787 1.00 36.25 218 GLY A CA 1
ATOM 1683 C C . GLY A 1 218 ? -14.822 -10.909 -5.088 1.00 36.25 218 GLY A C 1
ATOM 1684 O O . GLY A 1 218 ? -14.647 -11.780 -5.937 1.00 36.25 218 GLY A O 1
ATOM 1685 N N . LYS A 1 219 ? -13.796 -10.336 -4.433 1.00 38.56 219 LYS A N 1
ATOM 1686 C CA . LYS A 1 219 ? -12.403 -10.846 -4.259 1.00 38.56 219 LYS A CA 1
ATOM 1687 C C . LYS A 1 219 ? -11.496 -9.696 -3.806 1.00 38.56 219 LYS A C 1
ATOM 1689 O O . LYS A 1 219 ? -11.205 -8.830 -4.617 1.00 38.56 219 LYS A O 1
ATOM 1694 N N . CYS A 1 220 ? -10.993 -9.702 -2.569 1.00 40.44 220 CYS A N 1
ATOM 1695 C CA . CYS A 1 220 ? -9.955 -8.761 -2.111 1.00 40.44 220 CYS A CA 1
ATOM 1696 C C . CYS A 1 220 ? -9.420 -9.179 -0.733 1.00 40.44 220 CYS A C 1
ATOM 1698 O O . CYS A 1 220 ? -10.102 -8.866 0.226 1.00 40.44 220 CYS A O 1
ATOM 1700 N N . ILE A 1 221 ? -8.249 -9.827 -0.603 1.00 48.59 221 ILE A N 1
ATOM 1701 C CA . ILE A 1 221 ? -7.381 -9.722 0.598 1.00 48.59 221 ILE A CA 1
ATOM 1702 C C . ILE A 1 221 ? -5.932 -10.082 0.226 1.00 48.59 221 ILE A C 1
ATOM 1704 O O . ILE A 1 221 ? -5.657 -11.218 -0.158 1.00 48.59 221 ILE A O 1
ATOM 1708 N N . ALA A 1 222 ? -4.990 -9.162 0.457 1.00 42.88 222 ALA A N 1
ATOM 1709 C CA . ALA A 1 222 ? -3.599 -9.512 0.771 1.00 42.88 222 ALA A CA 1
ATOM 1710 C C . ALA A 1 222 ? -3.279 -9.053 2.201 1.00 42.88 222 ALA A C 1
ATOM 1712 O O . ALA A 1 222 ? -3.668 -7.964 2.621 1.00 42.88 222 ALA A O 1
ATOM 1713 N N . LYS A 1 223 ? -2.597 -9.897 2.979 1.00 44.66 223 LYS A N 1
ATOM 1714 C CA . LYS A 1 223 ? -2.334 -9.661 4.405 1.00 44.66 223 LYS A CA 1
ATOM 1715 C C . LYS A 1 223 ? -0.927 -9.087 4.618 1.00 44.66 223 LYS A C 1
ATOM 1717 O O . LYS A 1 223 ? 0.040 -9.620 4.082 1.00 44.66 223 LYS A O 1
ATOM 1722 N N . CYS A 1 224 ? -0.811 -8.047 5.448 1.00 37.25 224 CYS A N 1
ATOM 1723 C CA . CYS A 1 224 ? 0.470 -7.494 5.909 1.00 37.25 224 CYS A CA 1
ATOM 1724 C C . CYS A 1 224 ? 1.238 -8.537 6.757 1.00 37.25 224 CYS A C 1
ATOM 1726 O O . CYS A 1 224 ? 0.677 -9.051 7.732 1.00 37.25 224 CYS A O 1
ATOM 1728 N N . PRO A 1 225 ? 2.507 -8.870 6.447 1.00 39.50 225 PRO A N 1
ATOM 1729 C CA . PRO A 1 225 ? 3.287 -9.826 7.218 1.00 39.50 225 PRO A CA 1
ATOM 1730 C C . PRO A 1 225 ? 4.031 -9.111 8.353 1.00 39.50 225 PRO A C 1
ATOM 1732 O O . PRO A 1 225 ? 5.214 -8.794 8.234 1.00 39.50 225 PRO A O 1
ATOM 1735 N N . GLN A 1 226 ? 3.364 -8.876 9.483 1.00 34.81 226 GLN A N 1
ATOM 1736 C CA . GLN A 1 226 ? 4.051 -8.536 10.734 1.00 34.81 226 GLN A CA 1
ATOM 1737 C C . GLN A 1 226 ? 3.516 -9.401 11.883 1.00 34.81 226 GLN A C 1
ATOM 1739 O O . GLN A 1 226 ? 2.391 -9.230 12.329 1.00 34.81 226 GLN A O 1
ATOM 1744 N N . LYS A 1 227 ? 4.342 -10.377 12.301 1.00 39.66 227 LYS A N 1
ATOM 1745 C CA . LYS A 1 227 ? 4.274 -11.170 13.550 1.00 39.66 227 LYS A CA 1
ATOM 1746 C C . LYS A 1 227 ? 2.873 -11.590 14.042 1.00 39.66 227 LYS A C 1
ATOM 1748 O O . LYS A 1 227 ? 2.595 -11.533 15.233 1.00 39.66 227 LYS A O 1
ATOM 1753 N N . LEU A 1 228 ? 2.006 -12.060 13.150 1.00 41.62 228 LEU A N 1
ATOM 1754 C CA . LEU A 1 228 ? 0.771 -12.737 13.547 1.00 41.62 228 LEU A CA 1
ATOM 1755 C C . LEU A 1 228 ? 1.027 -14.238 13.684 1.00 41.62 228 LEU A C 1
ATOM 1757 O O . LEU A 1 228 ? 1.742 -14.814 12.866 1.00 41.62 228 LEU A O 1
ATOM 1761 N N . ASP A 1 229 ? 0.411 -14.858 14.686 1.00 44.97 229 ASP A N 1
ATOM 1762 C CA . ASP A 1 229 ? 0.284 -16.311 14.818 1.00 44.97 229 ASP A CA 1
ATOM 1763 C C . ASP A 1 229 ? -0.553 -16.840 13.638 1.00 44.97 229 ASP A C 1
ATOM 1765 O O . ASP A 1 229 ? -1.788 -16.846 13.647 1.00 44.97 229 ASP A O 1
ATOM 1769 N N . ILE A 1 230 ? 0.145 -17.152 12.542 1.00 37.03 230 ILE A N 1
ATOM 1770 C CA . ILE A 1 230 ? -0.436 -17.586 11.267 1.00 37.03 230 ILE A CA 1
ATOM 1771 C C . ILE A 1 230 ? -1.323 -18.831 11.453 1.00 37.03 230 ILE A C 1
ATOM 1773 O O . ILE A 1 230 ? -2.440 -18.804 10.933 1.00 37.03 230 ILE A O 1
ATOM 1777 N N . PRO A 1 231 ? -0.906 -19.876 12.197 1.00 41.78 231 PRO A N 1
ATOM 1778 C CA . PRO A 1 231 ? -1.754 -21.033 12.484 1.00 41.78 231 PRO A CA 1
ATOM 1779 C C . PRO A 1 231 ? -3.101 -20.678 13.120 1.00 41.78 231 PRO A C 1
ATOM 1781 O O . PRO A 1 231 ? -4.141 -21.114 12.630 1.00 41.78 231 PRO A O 1
ATOM 1784 N N .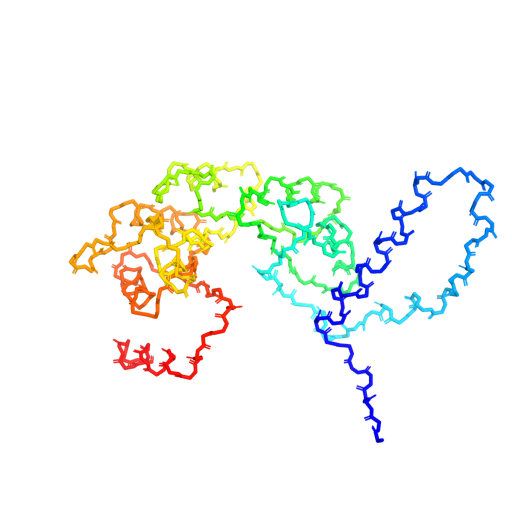 ASN A 1 232 ? -3.100 -19.849 14.165 1.00 45.72 232 ASN A N 1
ATOM 1785 C CA . ASN A 1 232 ? -4.312 -19.528 14.920 1.00 45.72 232 ASN A CA 1
ATOM 1786 C C . ASN A 1 232 ? -5.279 -18.644 14.113 1.00 45.72 232 ASN A C 1
ATOM 1788 O O . ASN A 1 232 ? -6.491 -18.860 14.103 1.00 45.72 232 ASN A O 1
ATOM 1792 N N . LEU A 1 233 ? -4.744 -17.699 13.332 1.00 40.19 233 LEU A N 1
ATOM 1793 C CA . LEU A 1 233 ? -5.579 -16.895 12.441 1.00 40.19 233 LEU A CA 1
ATOM 1794 C C . LEU A 1 233 ? -6.178 -17.733 11.303 1.00 40.19 233 LEU A C 1
ATOM 1796 O O . LEU A 1 233 ? -7.349 -17.560 10.980 1.00 40.19 233 LEU A O 1
ATOM 1800 N N . LEU A 1 234 ? -5.406 -18.641 10.697 1.00 42.22 234 LEU A N 1
ATOM 1801 C CA . LEU A 1 234 ? -5.928 -19.540 9.663 1.00 42.22 234 LEU A CA 1
ATOM 1802 C C . LEU A 1 234 ? -6.984 -20.495 10.231 1.00 42.22 234 LEU A C 1
ATOM 1804 O O . LEU A 1 234 ? -7.970 -20.762 9.549 1.00 42.22 234 LEU A O 1
ATOM 1808 N N . ALA A 1 235 ? -6.820 -20.957 11.474 1.00 51.34 235 ALA A N 1
ATOM 1809 C CA . ALA A 1 235 ? -7.822 -21.754 12.174 1.00 51.34 235 ALA A CA 1
ATOM 1810 C C . ALA A 1 235 ? -9.125 -20.965 12.387 1.00 51.34 235 ALA A C 1
ATOM 1812 O O . ALA A 1 235 ? -10.179 -21.426 11.954 1.00 51.34 235 ALA A O 1
ATOM 1813 N N . LYS A 1 236 ? -9.051 -19.739 12.926 1.00 48.78 236 LYS A N 1
ATOM 1814 C CA . LYS A 1 236 ? -10.221 -18.854 13.091 1.00 48.78 236 LYS A CA 1
ATOM 1815 C C . LYS A 1 236 ? -10.895 -18.504 11.765 1.00 48.78 236 LYS A C 1
ATOM 1817 O O . LYS A 1 236 ? -12.119 -18.424 11.706 1.00 48.78 236 LYS A O 1
ATOM 1822 N N . VAL A 1 237 ? -10.117 -18.282 10.701 1.00 44.28 237 VAL A N 1
ATOM 1823 C CA . VAL A 1 237 ? -10.654 -18.017 9.358 1.00 44.28 237 VAL A CA 1
ATOM 1824 C C . VAL A 1 237 ? -11.366 -19.256 8.816 1.00 44.28 237 VAL A C 1
ATOM 1826 O O . VAL A 1 237 ? -12.483 -19.112 8.340 1.00 44.28 237 VAL A O 1
ATOM 1829 N N . LYS A 1 238 ? -10.797 -20.460 8.948 1.00 48.34 238 LYS A N 1
ATOM 1830 C CA . LYS A 1 238 ? -11.454 -21.713 8.531 1.00 48.34 238 LYS A CA 1
ATOM 1831 C C . LYS A 1 238 ? -12.735 -22.000 9.312 1.00 48.34 238 LYS A C 1
ATOM 1833 O O . LYS A 1 238 ? -13.759 -22.300 8.708 1.00 48.34 238 LYS A O 1
ATOM 1838 N N . GLU A 1 239 ? -12.691 -21.859 10.635 1.00 51.44 239 GLU A N 1
ATOM 1839 C CA . GLU A 1 239 ? -13.850 -22.019 11.526 1.00 51.44 239 GLU A CA 1
ATOM 1840 C C . GLU A 1 239 ? -14.973 -21.041 11.157 1.00 51.44 239 GLU A C 1
ATOM 1842 O O . GLU A 1 239 ? -16.146 -21.393 11.104 1.00 51.44 239 GLU A O 1
ATOM 1847 N N . THR A 1 240 ? -14.592 -19.812 10.821 1.00 41.69 240 THR A N 1
ATOM 1848 C CA . THR A 1 240 ? -15.508 -18.747 10.422 1.00 41.69 240 THR A CA 1
ATOM 1849 C C . THR A 1 240 ? -16.078 -18.914 9.012 1.00 41.69 240 THR A C 1
ATOM 1851 O O . THR A 1 240 ? -17.228 -18.553 8.771 1.00 41.69 240 THR A O 1
ATOM 1854 N N . MET A 1 241 ? -15.257 -19.352 8.059 1.00 40.75 241 MET A N 1
ATOM 1855 C CA . MET A 1 241 ? -15.574 -19.341 6.626 1.00 40.75 241 MET A CA 1
ATOM 1856 C C . MET A 1 241 ? -16.094 -20.695 6.126 1.00 40.75 241 MET A C 1
ATOM 1858 O O . MET A 1 241 ? -16.515 -20.796 4.974 1.00 40.75 241 MET A O 1
ATOM 1862 N N . GLY A 1 242 ? -16.054 -21.739 6.961 1.00 38.00 242 GLY A N 1
ATOM 1863 C CA . GLY A 1 242 ? -16.516 -23.086 6.618 1.00 38.00 242 GLY A CA 1
ATOM 1864 C C . GLY A 1 242 ? -15.701 -23.782 5.519 1.00 38.00 242 GLY A C 1
ATOM 1865 O O . GLY A 1 242 ? -16.166 -24.785 4.977 1.00 38.00 242 GLY A O 1
ATOM 1866 N N . ARG A 1 243 ? -14.521 -23.251 5.160 1.00 43.03 243 ARG A N 1
ATOM 1867 C CA . ARG A 1 243 ? -13.549 -23.816 4.205 1.00 43.03 243 ARG A CA 1
ATOM 1868 C C . ARG A 1 243 ? -12.122 -23.456 4.614 1.00 43.03 243 ARG A C 1
ATOM 1870 O O . ARG A 1 243 ? -11.884 -22.257 4.882 1.00 43.03 243 ARG A O 1
#